Protein AF-A0AAC9UHW2-F1 (afdb_monomer)

Nearest PDB structures (foldseek):
  6grj-assembly1_F  TM=3.004E-01  e=4.375E+00  Aeromonas hydrophila
  3g67-assembly1_B  TM=3.200E-01  e=7.952E+00  Thermotoga maritima
  7a0g-assembly1_FFF  TM=2.740E-01  e=6.319E+00  Serratia marcescens

Organism: NCBI:txid28109

Mean predicted aligned error: 5.97 Å

pLDDT: mean 92.68, std 5.37, range [55.81, 97.69]

Solvent-accessible surface area (backbone atoms only — not comparable to full-atom values): 12629 Å² total; per-residue (Å²): 116,67,69,62,54,52,53,53,50,50,52,50,52,50,52,49,50,53,50,51,51,54,51,50,54,50,52,51,52,52,49,54,40,23,54,51,44,44,49,50,47,35,59,50,13,48,50,50,54,47,51,53,50,52,50,43,50,52,46,38,54,51,29,43,55,48,38,54,51,49,54,49,43,50,68,75,42,52,95,70,48,64,75,71,59,73,75,57,88,68,70,84,78,74,81,82,74,82,54,59,71,21,46,53,44,46,26,62,40,53,70,45,65,61,65,53,57,53,48,51,52,48,54,52,47,41,54,50,48,39,46,41,41,64,41,56,58,43,47,52,56,48,37,40,77,74,66,60,77,49,80,71,55,69,78,73,49,50,58,59,49,53,50,52,53,47,51,50,55,63,55,51,58,61,52,54,58,54,52,52,45,50,48,54,52,43,53,56,53,71,77,42,93,40,45,78,85,46,40,77,53,46,34,72,35,68,67,50,47,49,43,51,54,48,51,50,62,79,40,42,67,62,57,50,54,65,74,74,109

Foldseek 3Di:
DVVVVVVVVVVVVVVVVVVVVVVVVVVVVLLVQLVVLCCQQQVLALVVLLVLLVVLLVLLVQLLVLLLVLLVLCVPCPPNRDLVSLQPRRDDRDDDDLSVSNQVSVCLQQVDNLLVVLSVVSVVLSVVSSCCSNPVLSVVSVCVVPPVPPVDDSVVSSVVSNVSSVVSNVVSVLCVLVSVLSVLVSVVSVVDSDGPVCSNVNNVDPSSVVSSVVSCVSCVVVVVVVVVD

Secondary structure (DSSP, 8-state):
-HHHHHHHHHHHHHHHHHHHHHHHHHHHHHHHHHHHHHIIIIIIIIIHHHHHHHHHHHHHHHHHHHHHHHHHHHHHHGGG--GGGGGSS--PPPPP---HHHHHHHHHHHS-SHHHHHHHHHHHHHHHHHHIIIIIHHHHHHHHHHH----S-HHHHHHHHHHHHHHHHHHHHHHHHHHHHHHHHHHHHHTS---HHHHHHHTTSHHHHHHHHHHHHHTHHHHHHHHH-

Sequence (229 aa):
MELCGIIVKGLVAFLVAVGAARVGIYYFFKQKEYELVKSRYLDGSVDLLLVELENGLNITSHNFTRALNIIKAYRDQEDTFDLTELKKGFIDIDKPQFHLVANHRLQILSGSGIFWSTYQLALSYILHANIMLTNEIIDVIRMKETTDKISENRDNLIEPMMQAVKAQHDEGFKYSKMIHQFQVISDLLERNEMTFKQIEGFRKKKEVIQVIEMLEKDFSKELAELKTA

Structure (mmCIF, N/CA/C/O backbone):
data_AF-A0AAC9UHW2-F1
#
_entry.id   AF-A0AAC9UHW2-F1
#
loop_
_atom_site.group_PDB
_atom_site.id
_atom_site.type_symbol
_atom_site.label_atom_id
_atom_site.label_alt_id
_atom_site.label_comp_id
_atom_site.label_asym_id
_atom_site.label_entity_id
_atom_site.label_seq_id
_atom_site.pdbx_PDB_ins_code
_atom_site.Cartn_x
_atom_site.Cartn_y
_atom_site.Cartn_z
_atom_site.occupancy
_atom_site.B_iso_or_equiv
_atom_site.auth_seq_id
_atom_site.auth_comp_id
_atom_site.auth_asym_id
_atom_site.auth_atom_id
_atom_site.pdbx_PDB_model_num
ATOM 1 N N . MET A 1 1 ? -56.628 -17.391 47.783 1.00 62.03 1 MET A N 1
ATOM 2 C CA . MET A 1 1 ? -55.192 -17.654 47.522 1.00 62.03 1 MET A CA 1
ATOM 3 C C . MET A 1 1 ? -54.847 -17.634 46.031 1.00 62.03 1 MET A C 1
ATOM 5 O O . MET A 1 1 ? -53.801 -17.098 45.693 1.00 62.03 1 MET A O 1
ATOM 9 N N . GLU A 1 2 ? -55.712 -18.119 45.134 1.00 74.62 2 GLU A N 1
ATOM 10 C CA . GLU A 1 2 ? -55.435 -18.161 43.681 1.00 74.62 2 GLU A CA 1
ATOM 11 C C . GLU A 1 2 ? -55.237 -16.787 43.017 1.00 74.62 2 GLU A C 1
ATOM 13 O O . GLU A 1 2 ? -54.323 -16.627 42.212 1.00 74.62 2 GLU A O 1
ATOM 18 N N . LEU A 1 3 ? -56.016 -15.769 43.407 1.00 78.00 3 LEU A N 1
ATOM 19 C CA . LEU A 1 3 ? -55.910 -14.415 42.844 1.00 78.00 3 LEU A CA 1
ATOM 20 C C . LEU A 1 3 ? -54.525 -13.780 43.088 1.00 78.00 3 LEU A C 1
ATOM 22 O O . LEU A 1 3 ? -53.927 -13.228 42.169 1.00 78.00 3 LEU A O 1
ATOM 26 N N . CYS A 1 4 ? -53.968 -13.926 44.298 1.00 80.88 4 CYS A N 1
ATOM 27 C CA . CYS A 1 4 ? -52.601 -13.478 44.600 1.00 80.88 4 CYS A CA 1
ATOM 28 C C . CYS A 1 4 ? -51.559 -14.201 43.740 1.00 80.88 4 CYS A C 1
ATOM 30 O O . CYS A 1 4 ? -50.617 -13.571 43.268 1.00 80.88 4 CYS A O 1
ATOM 32 N N . GLY A 1 5 ? -51.735 -15.504 43.497 1.00 82.00 5 GLY A N 1
ATOM 33 C CA . GLY A 1 5 ? -50.828 -16.281 42.652 1.00 82.00 5 GLY A CA 1
ATOM 34 C C . GLY A 1 5 ? -50.811 -15.803 41.197 1.00 82.00 5 GLY A C 1
ATOM 35 O O . GLY A 1 5 ? -49.746 -15.746 40.585 1.00 82.00 5 GLY A O 1
ATOM 36 N N . ILE A 1 6 ? -51.966 -15.412 40.653 1.00 88.25 6 ILE A N 1
ATOM 37 C CA . ILE A 1 6 ? -52.084 -14.871 39.289 1.00 88.25 6 ILE A CA 1
ATOM 38 C C . ILE A 1 6 ? -51.419 -13.492 39.188 1.00 88.25 6 ILE A C 1
ATOM 40 O O . ILE A 1 6 ? -50.643 -13.260 38.262 1.00 88.25 6 ILE A O 1
ATOM 44 N N . ILE A 1 7 ? -51.654 -12.605 40.162 1.00 89.38 7 ILE A N 1
ATOM 45 C CA . ILE A 1 7 ? -51.056 -11.258 40.187 1.00 89.38 7 ILE A CA 1
ATOM 46 C C . ILE A 1 7 ? -49.526 -11.340 40.282 1.00 89.38 7 ILE A C 1
ATOM 48 O O . ILE A 1 7 ? -48.825 -10.666 39.528 1.00 89.38 7 ILE A O 1
ATOM 52 N N . VAL A 1 8 ? -48.997 -12.206 41.154 1.00 91.06 8 VAL A N 1
ATOM 53 C CA . VAL A 1 8 ? -47.546 -12.405 41.300 1.00 91.06 8 VAL A CA 1
ATOM 54 C C . VAL A 1 8 ? -46.933 -12.956 40.011 1.00 91.06 8 VAL A C 1
ATOM 56 O O . VAL A 1 8 ? -45.913 -12.440 39.558 1.00 91.06 8 VAL A O 1
ATOM 59 N N . LYS A 1 9 ? -47.563 -13.947 39.365 1.00 90.69 9 LYS A N 1
ATOM 60 C CA . LYS A 1 9 ? -47.093 -14.476 38.072 1.00 90.69 9 LYS A CA 1
ATOM 61 C C . LYS A 1 9 ? -47.103 -13.411 36.972 1.00 90.69 9 LYS A C 1
ATOM 63 O O . LYS A 1 9 ? -46.142 -13.333 36.213 1.00 90.69 9 LYS A O 1
ATOM 68 N N . GLY A 1 10 ? -48.144 -12.578 36.909 1.00 90.62 10 GLY A N 1
ATOM 69 C CA . GLY A 1 10 ? -48.233 -11.465 35.961 1.00 90.62 10 GLY A CA 1
ATOM 70 C C . GLY A 1 10 ? -47.130 -10.422 36.163 1.00 90.62 10 GLY A C 1
ATOM 71 O O . GLY A 1 10 ? -46.485 -10.019 35.198 1.00 90.62 10 GLY A O 1
ATOM 72 N N . LEU A 1 11 ? -46.848 -10.044 37.415 1.00 93.19 11 LEU A N 1
ATOM 73 C CA . LEU A 1 11 ? -45.753 -9.129 37.760 1.00 93.19 11 LEU A CA 1
ATOM 74 C C . LEU A 1 11 ? -44.382 -9.699 37.390 1.00 93.19 11 LEU A C 1
ATOM 76 O O . LEU A 1 11 ? -43.569 -8.994 36.799 1.00 93.19 11 LEU A O 1
ATOM 80 N N . VAL A 1 12 ? -44.130 -10.975 37.694 1.00 92.62 12 VAL A N 1
ATOM 81 C CA . VAL A 1 12 ? -42.873 -11.640 37.320 1.00 92.62 12 VAL A CA 1
ATOM 82 C C . VAL A 1 12 ? -42.726 -11.696 35.800 1.00 92.62 12 VAL A C 1
ATOM 84 O O . VAL A 1 12 ? -41.674 -11.326 35.287 1.00 92.62 12 VAL A O 1
ATOM 87 N N . ALA A 1 13 ? -43.773 -12.087 35.068 1.00 92.19 13 ALA A N 1
ATOM 88 C CA . ALA A 1 13 ? -43.750 -12.119 33.606 1.00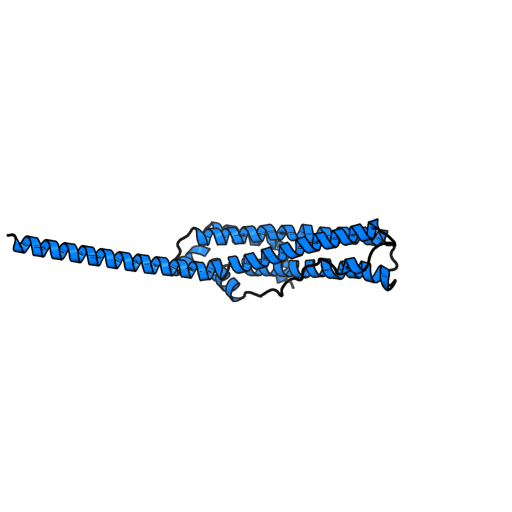 92.19 13 ALA A CA 1
ATOM 89 C C . ALA A 1 13 ? -43.477 -10.731 33.005 1.00 92.19 13 ALA A C 1
ATOM 91 O O . ALA A 1 13 ? -42.662 -10.603 32.093 1.00 92.19 13 ALA A O 1
ATOM 92 N N . PHE A 1 14 ? -44.097 -9.684 33.554 1.00 94.00 14 PHE A N 1
ATOM 93 C CA . PHE A 1 14 ? -43.848 -8.307 33.140 1.00 94.00 14 PHE A CA 1
ATOM 94 C C . PHE A 1 14 ? -42.402 -7.872 33.416 1.00 94.00 14 PHE A C 1
ATOM 96 O O . PHE A 1 14 ? -41.746 -7.342 32.523 1.00 94.00 14 PHE A O 1
ATOM 103 N N . LEU A 1 15 ? -41.866 -8.139 34.612 1.00 94.38 15 LEU A N 1
ATOM 104 C CA . LEU A 1 15 ? -40.476 -7.813 34.957 1.00 94.38 15 LEU A CA 1
ATOM 105 C C . LEU A 1 15 ? -39.473 -8.550 34.064 1.00 94.38 15 LEU A C 1
ATOM 107 O O . LEU A 1 15 ? -38.501 -7.944 33.613 1.00 94.38 15 LEU A O 1
ATOM 111 N N . VAL A 1 16 ? -39.724 -9.827 33.764 1.00 94.62 16 VAL A N 1
ATOM 112 C CA . VAL A 1 16 ? -38.907 -10.611 32.828 1.00 94.62 16 VAL A CA 1
ATOM 113 C C . VAL A 1 16 ? -38.975 -10.014 31.424 1.00 94.62 16 VAL A C 1
ATOM 115 O O . VAL A 1 16 ? -37.932 -9.829 30.802 1.00 94.62 16 VAL A O 1
ATOM 118 N N . ALA A 1 17 ? -40.164 -9.650 30.937 1.00 93.12 17 ALA A N 1
ATOM 119 C CA . ALA A 1 17 ? -40.330 -9.032 29.622 1.00 93.12 17 ALA A CA 1
ATOM 120 C C . ALA A 1 17 ? -39.615 -7.673 29.524 1.00 93.12 17 ALA A C 1
ATOM 122 O O . ALA A 1 17 ? -38.904 -7.419 28.553 1.00 93.12 17 ALA A O 1
ATOM 123 N N . VAL A 1 18 ? -39.735 -6.822 30.548 1.00 94.88 18 VAL A N 1
ATOM 124 C CA . VAL A 1 18 ? -39.031 -5.531 30.620 1.00 94.88 18 VAL A CA 1
ATOM 125 C C . VAL A 1 18 ? -37.517 -5.734 30.690 1.00 94.88 18 VAL A C 1
ATOM 127 O O . VAL A 1 18 ? -36.771 -5.032 30.005 1.00 94.88 18 VAL A O 1
ATOM 130 N N . GLY A 1 19 ? -37.050 -6.709 31.476 1.00 94.25 19 GLY A N 1
ATOM 131 C CA . GLY A 1 19 ? -35.638 -7.075 31.559 1.00 94.25 19 GLY A CA 1
ATOM 132 C C . GLY A 1 19 ? -35.088 -7.535 30.210 1.00 94.25 19 GLY A C 1
ATOM 133 O O . GLY A 1 19 ? -34.088 -6.993 29.739 1.00 94.25 19 GLY A O 1
ATOM 134 N N . ALA A 1 20 ? -35.781 -8.463 29.549 1.00 93.31 20 ALA A N 1
ATOM 135 C CA . ALA A 1 20 ? -35.420 -8.960 28.226 1.00 93.31 20 ALA A CA 1
ATOM 136 C C . ALA A 1 20 ? -35.404 -7.838 27.176 1.00 93.31 20 ALA A C 1
ATOM 138 O O . ALA A 1 20 ? -34.441 -7.726 26.420 1.00 93.31 20 ALA A O 1
ATOM 139 N N . ALA A 1 21 ? -36.412 -6.959 27.170 1.00 93.88 21 ALA A N 1
ATOM 140 C CA . ALA A 1 21 ? -36.464 -5.813 26.265 1.00 93.88 21 ALA A CA 1
ATOM 141 C C . ALA A 1 21 ? -35.285 -4.854 26.487 1.00 93.88 21 ALA A C 1
ATOM 143 O O . ALA A 1 21 ? -34.638 -4.432 25.530 1.00 93.88 21 ALA A O 1
ATOM 144 N N . ARG A 1 22 ? -34.950 -4.541 27.746 1.00 94.50 22 ARG A N 1
ATOM 145 C CA . ARG A 1 22 ? -33.827 -3.651 28.078 1.00 94.50 22 ARG A CA 1
ATOM 146 C C . ARG A 1 22 ? -32.484 -4.246 27.658 1.00 94.50 22 ARG A C 1
ATOM 148 O O . ARG A 1 22 ? -31.646 -3.526 27.118 1.00 94.50 22 ARG A O 1
ATOM 155 N N . VAL A 1 23 ? -32.293 -5.545 27.881 1.00 94.56 23 VAL A N 1
ATOM 156 C CA . VAL A 1 23 ? -31.098 -6.277 27.442 1.00 94.56 23 VAL A CA 1
ATOM 157 C C . VAL A 1 23 ? -31.012 -6.298 25.914 1.00 94.56 23 VAL A C 1
ATOM 159 O O . VAL A 1 23 ? -29.963 -5.970 25.366 1.00 94.56 23 VAL A O 1
ATOM 162 N N . GLY A 1 24 ? -32.116 -6.587 25.220 1.00 94.00 24 GLY A N 1
ATOM 163 C CA . GLY A 1 24 ? -32.175 -6.579 23.756 1.00 94.00 24 GLY A CA 1
ATOM 164 C C . GLY A 1 24 ? -31.825 -5.216 23.157 1.00 94.00 24 GLY A C 1
ATOM 165 O O . GLY A 1 24 ? -30.991 -5.136 22.259 1.00 94.00 24 GLY A O 1
ATOM 166 N N . ILE A 1 25 ? -32.383 -4.132 23.706 1.00 93.44 25 ILE A N 1
ATOM 167 C CA . ILE A 1 25 ? -32.064 -2.758 23.289 1.00 93.44 25 ILE A CA 1
ATOM 168 C C . ILE A 1 25 ? -30.576 -2.450 23.504 1.00 93.44 25 ILE A C 1
ATOM 170 O O . ILE A 1 25 ? -29.933 -1.875 22.626 1.00 93.44 25 ILE A O 1
ATOM 174 N N . TYR A 1 26 ? -30.013 -2.843 24.649 1.00 93.06 26 TYR A N 1
ATOM 175 C CA . TYR A 1 26 ? -28.597 -2.632 24.944 1.00 93.06 26 TYR A CA 1
ATOM 176 C C . TYR A 1 26 ? -27.684 -3.338 23.931 1.00 93.06 26 TYR A C 1
ATOM 178 O O . TYR A 1 26 ? -26.798 -2.698 23.361 1.00 93.06 26 TYR A O 1
ATOM 186 N N . TYR A 1 27 ? -27.920 -4.627 23.664 1.00 92.94 27 TYR A N 1
ATOM 187 C CA . TYR A 1 27 ? -27.135 -5.379 22.681 1.00 92.94 27 TYR A CA 1
ATOM 188 C C . TYR A 1 27 ? -27.302 -4.827 21.265 1.00 92.94 27 TYR A C 1
ATOM 190 O O . TYR A 1 27 ? -26.309 -4.695 20.556 1.00 92.94 27 TYR A O 1
ATOM 198 N N . PHE A 1 28 ? -28.518 -4.427 20.882 1.00 93.62 28 PHE A N 1
ATOM 199 C CA . PHE A 1 28 ? -28.778 -3.810 19.583 1.00 93.62 28 PHE A CA 1
ATOM 200 C C . PHE A 1 28 ? -27.948 -2.537 19.372 1.00 93.62 28 PHE A C 1
ATOM 202 O O . PHE A 1 28 ? -27.280 -2.399 18.348 1.00 93.62 28 PHE A O 1
ATOM 209 N N . PHE A 1 29 ? -27.942 -1.614 20.342 1.00 93.19 29 PHE A N 1
ATOM 210 C CA . PHE A 1 29 ? -27.156 -0.383 20.227 1.00 93.19 29 PHE A CA 1
ATOM 211 C C . PHE A 1 29 ? -25.652 -0.644 20.265 1.00 93.19 29 PHE A C 1
ATOM 213 O O . PHE A 1 29 ? -24.923 -0.026 19.493 1.00 93.19 29 PHE A O 1
ATOM 220 N N . LYS A 1 30 ? -25.190 -1.582 21.101 1.00 90.94 30 LYS A N 1
ATOM 221 C CA . LYS A 1 30 ? -23.776 -1.973 21.147 1.00 90.94 30 LYS A CA 1
ATOM 222 C C . LYS A 1 30 ? -23.311 -2.549 19.805 1.00 90.94 30 LYS A C 1
ATOM 224 O O . LYS A 1 30 ? -22.256 -2.163 19.315 1.00 90.94 30 LYS A O 1
ATOM 229 N N . GLN A 1 31 ? -24.110 -3.422 19.193 1.00 92.50 31 GLN A N 1
ATOM 230 C CA . GLN A 1 31 ? -23.813 -3.982 17.876 1.00 92.50 31 GLN A CA 1
ATOM 231 C C . GLN A 1 31 ? -23.809 -2.892 16.799 1.00 92.50 31 GLN A C 1
ATOM 233 O O . GLN A 1 31 ? -22.866 -2.799 16.022 1.00 92.50 31 GLN A O 1
ATOM 238 N N . LYS A 1 32 ? -24.820 -2.014 16.780 1.00 94.25 32 LYS A N 1
ATOM 239 C CA . LYS A 1 32 ? -24.865 -0.871 15.854 1.00 94.25 32 LYS A CA 1
ATOM 240 C C . LYS A 1 32 ? -23.649 0.043 15.985 1.00 94.25 32 LYS A C 1
ATOM 242 O O . LYS A 1 32 ? -23.165 0.546 14.975 1.00 94.25 32 LYS A O 1
ATOM 247 N N . GLU A 1 33 ? -23.180 0.279 17.207 1.00 93.38 33 GLU A N 1
ATOM 248 C CA . GLU A 1 33 ? -21.985 1.080 17.459 1.00 93.38 33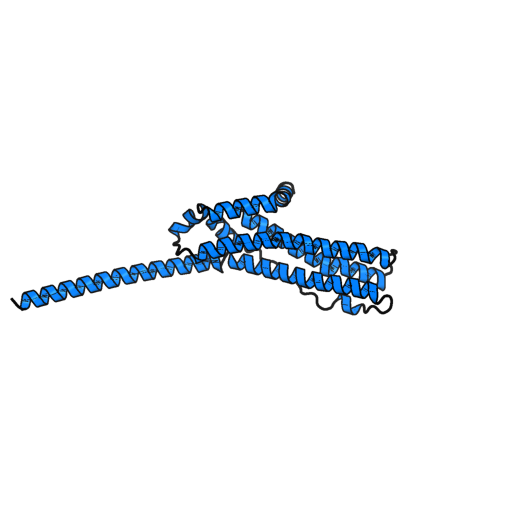 GLU A CA 1
ATOM 249 C C . GLU A 1 33 ? -20.726 0.398 16.913 1.00 93.38 33 GLU A C 1
ATOM 251 O O . GLU A 1 33 ? -19.949 1.050 16.218 1.00 93.38 33 GLU A O 1
ATOM 256 N N . TYR A 1 34 ? -20.561 -0.903 17.164 1.00 93.25 34 TYR A N 1
ATOM 257 C CA . TYR A 1 34 ? -19.454 -1.693 16.623 1.00 93.25 34 TYR A CA 1
ATOM 258 C C . TYR A 1 34 ? -19.404 -1.654 15.091 1.00 93.25 34 TYR A C 1
ATOM 260 O O . TYR A 1 34 ? -18.366 -1.319 14.523 1.00 93.25 34 TYR A O 1
ATOM 268 N N . GLU A 1 35 ? -20.532 -1.900 14.421 1.00 94.50 35 GLU A N 1
ATOM 269 C CA . GLU A 1 35 ? -20.616 -1.839 12.954 1.00 94.50 35 GLU A CA 1
ATOM 270 C C . GLU A 1 35 ? -20.238 -0.452 12.419 1.00 94.50 35 GLU A C 1
ATOM 272 O O . GLU A 1 35 ? -19.557 -0.322 11.402 1.00 94.50 35 GLU A O 1
ATOM 277 N N . LEU A 1 36 ? -20.634 0.613 13.125 1.00 95.00 36 LEU A N 1
ATOM 278 C CA . LEU A 1 36 ? -20.289 1.976 12.729 1.00 95.00 36 LEU A CA 1
ATOM 279 C C . LEU A 1 36 ? -18.795 2.273 12.926 1.00 95.00 36 LEU A C 1
ATOM 281 O O . LEU A 1 36 ? -18.199 2.982 12.114 1.00 95.00 36 LEU A O 1
ATOM 285 N N . VAL A 1 37 ? -18.185 1.743 13.988 1.00 94.25 37 VAL A N 1
ATOM 286 C CA . VAL A 1 37 ? -16.736 1.823 14.214 1.00 94.25 37 VAL A CA 1
ATOM 287 C C . VAL A 1 37 ? -15.985 1.079 13.112 1.00 94.25 37 VAL A C 1
ATOM 289 O O . VAL A 1 37 ? -15.078 1.665 12.519 1.00 94.25 37 VAL A O 1
ATOM 292 N N . LYS A 1 38 ? -16.395 -0.156 12.796 1.00 94.38 38 LYS A N 1
ATOM 293 C CA . LYS A 1 38 ? -15.815 -0.964 11.718 1.00 94.38 38 LYS A CA 1
ATOM 294 C C . LYS A 1 38 ? -15.885 -0.211 10.390 1.00 94.38 38 LYS A C 1
ATOM 296 O O . LYS A 1 38 ? -14.851 0.177 9.862 1.00 94.38 38 LYS A O 1
ATOM 301 N N . SER A 1 39 ? -17.084 0.165 9.952 1.00 95.81 39 SER A N 1
ATOM 302 C CA . SER A 1 39 ? -17.282 0.896 8.695 1.00 95.81 39 SER A CA 1
ATOM 303 C C . SER A 1 39 ? -16.453 2.185 8.603 1.00 95.81 39 SER A C 1
ATOM 305 O O . SER A 1 39 ? -15.933 2.542 7.545 1.00 95.81 39 SER A O 1
ATOM 307 N N . ARG A 1 40 ? -16.286 2.909 9.716 1.00 95.12 40 ARG A N 1
ATOM 308 C CA . ARG A 1 40 ? -15.544 4.173 9.719 1.00 95.12 40 ARG A CA 1
ATOM 309 C C . ARG A 1 40 ? -14.030 3.983 9.651 1.00 95.12 40 ARG A C 1
ATOM 311 O O . ARG A 1 40 ? -13.384 4.724 8.910 1.00 95.12 40 ARG A O 1
ATOM 318 N N . TYR A 1 41 ? -13.470 3.099 10.473 1.00 95.62 41 TYR A N 1
ATOM 319 C CA . TYR A 1 41 ? -12.021 3.004 10.698 1.00 95.62 41 TYR A CA 1
ATOM 320 C C . TYR A 1 41 ? -11.355 1.842 9.961 1.00 95.62 41 TYR A C 1
ATOM 322 O O . TYR A 1 41 ? -10.178 1.947 9.627 1.00 95.62 41 TYR A O 1
ATOM 330 N N . LEU A 1 42 ? -12.088 0.765 9.703 1.00 95.06 42 LEU A N 1
ATOM 331 C CA . LEU A 1 42 ? -11.616 -0.347 8.895 1.00 95.06 42 LEU A CA 1
ATOM 332 C C . LEU A 1 42 ? -11.875 -0.028 7.419 1.00 95.06 42 LEU A C 1
ATOM 334 O O . LEU A 1 42 ? -10.986 0.503 6.754 1.00 95.06 42 LEU A O 1
ATOM 338 N N . ASP A 1 43 ? -13.119 -0.193 6.967 1.00 96.06 43 ASP A N 1
ATOM 339 C CA . ASP A 1 43 ? -13.513 -0.047 5.562 1.00 96.06 43 ASP A CA 1
ATOM 340 C C . ASP A 1 43 ? -13.193 1.362 5.036 1.00 96.06 43 ASP A C 1
ATOM 342 O O . ASP A 1 43 ? -12.571 1.554 3.995 1.00 96.06 43 ASP A O 1
ATOM 346 N N . GLY A 1 44 ? -13.591 2.386 5.795 1.00 95.12 44 GLY A N 1
ATOM 347 C CA . GLY A 1 44 ? -13.419 3.789 5.430 1.00 95.12 44 GLY A CA 1
ATOM 348 C C . GLY A 1 44 ? -12.046 4.374 5.760 1.00 95.12 44 GLY A C 1
ATOM 349 O O . GLY A 1 44 ? -11.921 5.605 5.777 1.00 95.12 44 GLY A O 1
ATOM 350 N N . SER A 1 45 ? -11.060 3.547 6.118 1.00 96.25 45 SER A N 1
ATOM 351 C CA . SER A 1 45 ? -9.707 4.014 6.406 1.00 96.25 45 SER A CA 1
ATOM 352 C C . SER A 1 45 ? -8.630 2.981 6.083 1.00 96.25 45 SER A C 1
ATOM 354 O O . SER A 1 45 ? -7.959 3.143 5.072 1.00 96.25 45 SER A O 1
ATOM 356 N N . VAL A 1 46 ? -8.424 1.962 6.924 1.00 96.50 46 VAL A N 1
ATOM 357 C CA . VAL A 1 46 ? -7.305 1.015 6.754 1.00 96.50 46 VAL A CA 1
ATOM 358 C C . VAL A 1 46 ? -7.420 0.248 5.439 1.00 96.50 46 VAL A C 1
ATOM 360 O O . VAL A 1 46 ? -6.466 0.244 4.664 1.00 96.50 46 VAL A O 1
ATOM 363 N N . ASP A 1 47 ? -8.588 -0.327 5.160 1.00 96.31 47 ASP A N 1
ATOM 364 C CA . ASP A 1 47 ? -8.789 -1.169 3.978 1.00 96.31 47 ASP A CA 1
ATOM 365 C C . ASP A 1 47 ? -8.753 -0.346 2.692 1.00 96.31 47 ASP A C 1
ATOM 367 O O . ASP A 1 47 ? -8.182 -0.774 1.696 1.00 96.31 47 ASP A O 1
ATOM 371 N N . LEU A 1 48 ? -9.287 0.878 2.726 1.00 95.94 48 LEU A N 1
ATOM 372 C CA . LEU A 1 48 ? -9.216 1.794 1.591 1.00 95.94 48 LEU A CA 1
ATOM 373 C C . LEU A 1 48 ? -7.761 2.087 1.188 1.00 95.94 48 LEU A C 1
ATOM 375 O O . LEU A 1 48 ? -7.420 2.003 0.011 1.00 95.94 48 LEU A O 1
ATOM 379 N N . LEU A 1 49 ? -6.904 2.400 2.167 1.00 95.94 49 LEU A N 1
ATOM 380 C CA . LEU A 1 49 ? -5.483 2.670 1.923 1.00 95.94 49 LEU A CA 1
ATOM 381 C C . LEU A 1 49 ? -4.745 1.407 1.463 1.00 95.94 49 LEU A C 1
ATOM 383 O O . LEU A 1 49 ? -3.910 1.481 0.566 1.00 95.94 49 LEU A O 1
ATOM 387 N N . LEU A 1 50 ? -5.061 0.249 2.053 1.00 95.56 50 LEU A N 1
ATOM 388 C CA . LEU A 1 50 ? -4.501 -1.042 1.649 1.00 95.56 50 LEU A CA 1
ATOM 389 C C . LEU A 1 50 ? -4.808 -1.371 0.191 1.00 95.56 50 LEU A C 1
ATOM 391 O O . LEU A 1 50 ? -3.895 -1.706 -0.556 1.00 95.56 50 LEU A O 1
ATOM 395 N N . VAL A 1 51 ? -6.069 -1.232 -0.218 1.00 95.25 51 VAL A N 1
ATOM 396 C CA . VAL A 1 51 ? -6.505 -1.530 -1.585 1.00 95.25 51 VAL A CA 1
ATOM 397 C C . VAL A 1 51 ? -5.788 -0.637 -2.597 1.00 95.25 51 VAL A C 1
ATOM 399 O O . VAL A 1 51 ? -5.349 -1.133 -3.632 1.00 95.25 51 VAL A O 1
ATOM 402 N N . GLU A 1 52 ? -5.621 0.660 -2.315 1.00 94.88 52 GLU A N 1
ATOM 403 C CA . GLU A 1 52 ? -4.879 1.555 -3.217 1.00 94.88 52 GLU A CA 1
ATOM 404 C C . GLU A 1 52 ? -3.405 1.139 -3.344 1.00 94.88 52 GLU A C 1
ATOM 406 O O . GLU A 1 52 ? -2.875 1.071 -4.456 1.00 94.88 52 GLU A O 1
ATOM 411 N N . LEU A 1 53 ? -2.754 0.788 -2.231 1.00 95.06 53 LEU A N 1
ATOM 412 C CA . LEU A 1 53 ? -1.363 0.331 -2.229 1.00 95.06 53 LEU A CA 1
ATOM 413 C C . LEU A 1 53 ? -1.178 -0.997 -2.966 1.00 95.06 53 LEU A C 1
ATOM 415 O O . LEU A 1 53 ? -0.267 -1.120 -3.785 1.00 95.06 53 LEU A O 1
ATOM 419 N N . GLU A 1 54 ? -2.024 -1.987 -2.685 1.00 94.94 54 GLU A N 1
ATOM 420 C CA . GLU A 1 54 ? -1.974 -3.299 -3.330 1.00 94.94 54 GLU A CA 1
ATOM 421 C C . GLU A 1 54 ? -2.211 -3.173 -4.836 1.00 94.94 54 GLU A C 1
ATOM 423 O O . GLU A 1 54 ? -1.439 -3.717 -5.627 1.00 94.94 54 GLU A O 1
ATOM 428 N N . ASN A 1 55 ? -3.218 -2.401 -5.250 1.00 95.19 55 ASN A N 1
ATOM 429 C CA . ASN A 1 55 ? -3.483 -2.151 -6.665 1.00 95.19 55 ASN A CA 1
ATOM 430 C C . ASN A 1 55 ? -2.305 -1.446 -7.344 1.00 95.19 55 ASN A C 1
ATOM 432 O O . ASN A 1 55 ? -1.864 -1.885 -8.406 1.00 95.19 55 ASN A O 1
ATOM 436 N N . GLY A 1 56 ? -1.761 -0.396 -6.724 1.00 95.19 56 GLY A N 1
ATOM 437 C CA . GLY A 1 56 ? -0.625 0.342 -7.268 1.00 95.19 56 GLY A CA 1
ATOM 438 C C . GLY A 1 56 ? 0.623 -0.530 -7.432 1.00 95.19 56 GLY A C 1
ATOM 439 O O . GLY A 1 56 ? 1.229 -0.534 -8.502 1.00 95.19 56 GLY A O 1
ATOM 440 N N . LEU A 1 57 ? 0.978 -1.330 -6.421 1.00 95.44 57 LEU A N 1
ATOM 441 C CA . LEU A 1 57 ? 2.113 -2.256 -6.513 1.00 95.44 57 LEU A CA 1
ATOM 442 C C . LEU A 1 57 ? 1.883 -3.358 -7.553 1.00 95.44 57 LEU A C 1
ATOM 444 O O . LEU A 1 57 ? 2.803 -3.671 -8.306 1.00 95.44 57 LEU A O 1
ATOM 448 N N . ASN A 1 58 ? 0.670 -3.911 -7.644 1.00 95.81 58 ASN A N 1
ATOM 449 C CA . ASN A 1 58 ? 0.334 -4.921 -8.651 1.00 95.81 58 ASN A CA 1
ATOM 450 C C . ASN A 1 58 ? 0.490 -4.375 -10.077 1.00 95.81 58 ASN A C 1
ATOM 452 O O . ASN A 1 58 ? 1.058 -5.054 -10.937 1.00 95.81 58 ASN A O 1
ATOM 456 N N . ILE A 1 59 ? 0.041 -3.139 -10.324 1.00 96.44 59 ILE A N 1
ATOM 457 C CA . ILE A 1 59 ? 0.232 -2.463 -11.613 1.00 96.44 59 ILE A CA 1
ATOM 458 C C . ILE A 1 59 ? 1.726 -2.273 -11.898 1.00 96.44 59 ILE A C 1
ATOM 460 O O . ILE A 1 59 ? 2.188 -2.617 -12.987 1.00 96.44 59 ILE A O 1
ATOM 464 N N . THR A 1 60 ? 2.507 -1.815 -10.915 1.00 96.06 60 THR A N 1
ATOM 465 C CA . THR A 1 60 ? 3.964 -1.675 -11.056 1.00 96.06 60 THR A CA 1
ATOM 466 C C . THR A 1 60 ? 4.636 -3.011 -11.386 1.00 96.06 60 THR A C 1
ATOM 468 O O . THR A 1 60 ? 5.459 -3.066 -12.298 1.00 96.06 60 THR A O 1
ATOM 471 N N . SER A 1 61 ? 4.268 -4.114 -10.726 1.00 96.31 61 SER A N 1
ATOM 472 C CA . SER A 1 61 ? 4.806 -5.453 -11.019 1.00 96.31 61 SER A CA 1
ATOM 473 C C . SER A 1 61 ? 4.435 -5.957 -12.420 1.00 96.31 61 SER A C 1
ATOM 475 O O . SER A 1 61 ? 5.263 -6.569 -13.108 1.00 96.31 61 SER A O 1
ATOM 477 N N . HIS A 1 62 ? 3.210 -5.682 -12.876 1.00 97.38 62 HIS A N 1
ATOM 478 C CA . HIS A 1 62 ? 2.784 -5.982 -14.245 1.00 97.38 62 HIS A CA 1
ATOM 479 C C . HIS A 1 62 ? 3.617 -5.194 -15.263 1.00 97.38 62 HIS A C 1
ATOM 481 O O . HIS A 1 62 ? 4.198 -5.776 -16.184 1.00 97.38 62 HIS A O 1
ATOM 487 N N . ASN A 1 63 ? 3.748 -3.883 -15.059 1.00 97.62 63 ASN A N 1
ATOM 488 C CA . ASN A 1 63 ? 4.500 -3.003 -15.949 1.00 97.62 63 ASN A CA 1
ATOM 489 C C . ASN A 1 63 ? 6.004 -3.308 -15.933 1.00 97.62 63 ASN A C 1
ATOM 491 O O . ASN A 1 63 ? 6.638 -3.259 -16.985 1.00 97.62 63 ASN A O 1
ATOM 495 N N . PHE A 1 64 ? 6.560 -3.738 -14.797 1.00 97.25 64 PHE A N 1
ATOM 496 C CA . PHE A 1 64 ? 7.918 -4.280 -14.696 1.00 97.25 64 PHE A CA 1
ATOM 497 C C . PHE A 1 64 ? 8.105 -5.478 -15.628 1.00 97.25 64 PHE A C 1
ATOM 499 O O . PHE A 1 64 ? 9.030 -5.507 -16.443 1.00 97.25 64 PHE A O 1
ATOM 506 N N . THR A 1 65 ? 7.198 -6.453 -15.546 1.00 97.31 65 THR A N 1
ATOM 507 C CA . THR A 1 65 ? 7.260 -7.665 -16.371 1.00 97.31 65 THR A CA 1
ATOM 508 C C . THR A 1 65 ? 7.172 -7.308 -17.851 1.00 97.31 65 THR A C 1
ATOM 510 O O . THR A 1 65 ? 7.916 -7.847 -18.675 1.00 97.31 65 THR A O 1
ATOM 513 N N . ARG A 1 66 ? 6.298 -6.357 -18.203 1.00 97.56 66 ARG A N 1
ATOM 514 C CA . ARG A 1 66 ? 6.159 -5.885 -19.580 1.00 97.56 66 ARG A CA 1
ATOM 515 C C . ARG A 1 66 ? 7.417 -5.175 -20.078 1.00 97.56 66 ARG A C 1
ATOM 517 O O . ARG A 1 66 ? 7.897 -5.528 -21.154 1.00 97.56 66 ARG A O 1
ATOM 524 N N . ALA A 1 67 ? 7.968 -4.241 -19.305 1.00 97.50 67 ALA A N 1
ATOM 525 C CA . ALA A 1 67 ? 9.197 -3.530 -19.651 1.00 97.50 67 ALA A CA 1
ATOM 526 C C . ALA A 1 67 ? 10.362 -4.508 -19.857 1.00 97.50 67 ALA A C 1
ATOM 528 O O . ALA A 1 67 ? 11.054 -4.449 -20.872 1.00 97.50 67 ALA A O 1
ATOM 529 N N . LEU A 1 68 ? 10.518 -5.486 -18.960 1.00 97.12 68 LEU A N 1
ATOM 530 C CA . LEU A 1 68 ? 11.545 -6.517 -19.080 1.00 97.12 68 LEU A CA 1
ATOM 531 C C . LEU A 1 68 ? 11.391 -7.352 -20.360 1.00 97.12 68 LEU A C 1
ATOM 533 O O . LEU A 1 68 ? 12.382 -7.648 -21.027 1.00 97.12 68 LEU A O 1
ATOM 537 N N . ASN A 1 69 ? 10.162 -7.735 -20.712 1.00 97.00 69 ASN A N 1
ATOM 538 C CA . ASN A 1 69 ? 9.895 -8.489 -21.937 1.00 97.00 69 ASN A CA 1
ATOM 539 C C . ASN A 1 69 ? 10.211 -7.672 -23.193 1.00 97.00 69 ASN A C 1
ATOM 541 O O . ASN A 1 69 ? 10.776 -8.219 -24.136 1.00 97.00 69 ASN A O 1
ATOM 545 N N . ILE A 1 70 ? 9.898 -6.374 -23.191 1.00 96.81 70 ILE A N 1
ATOM 546 C CA . ILE A 1 70 ? 10.252 -5.464 -24.285 1.00 96.81 70 ILE A CA 1
ATOM 547 C C . ILE A 1 70 ? 11.771 -5.356 -24.424 1.00 96.81 70 ILE A C 1
ATOM 549 O O . ILE A 1 70 ? 12.276 -5.519 -25.528 1.00 96.81 70 ILE A O 1
ATOM 553 N N . ILE A 1 71 ? 12.507 -5.147 -23.327 1.00 96.44 71 ILE A N 1
ATOM 554 C CA . ILE A 1 71 ? 13.975 -5.044 -23.367 1.00 96.44 71 ILE A CA 1
ATOM 555 C C . ILE A 1 71 ? 14.597 -6.334 -23.915 1.00 96.44 71 ILE A C 1
ATOM 557 O O . ILE A 1 71 ? 15.497 -6.282 -24.749 1.00 96.44 71 ILE A O 1
ATOM 561 N N . LYS A 1 72 ? 14.101 -7.502 -23.487 1.00 95.81 72 LYS A N 1
ATOM 562 C CA . LYS A 1 72 ? 14.566 -8.799 -24.003 1.00 95.81 72 LYS A CA 1
ATOM 563 C C . LYS A 1 72 ? 14.250 -8.973 -25.484 1.00 95.81 72 LYS A C 1
ATOM 565 O O . LYS A 1 72 ? 15.131 -9.363 -26.235 1.00 95.81 72 LYS A O 1
ATOM 570 N N . ALA A 1 73 ? 13.031 -8.649 -25.911 1.00 95.50 73 ALA A N 1
ATOM 571 C CA . ALA A 1 73 ? 12.660 -8.710 -27.321 1.00 95.50 73 ALA A CA 1
ATOM 572 C C . ALA A 1 73 ? 13.521 -7.763 -28.169 1.00 95.50 73 ALA A C 1
ATOM 574 O O . ALA A 1 73 ? 13.989 -8.159 -29.229 1.00 95.50 73 ALA A O 1
ATOM 575 N N . TYR A 1 74 ? 13.791 -6.556 -27.672 1.00 95.38 74 TYR A N 1
ATOM 576 C CA . TYR A 1 74 ? 14.660 -5.583 -28.327 1.00 95.38 74 TYR A CA 1
ATOM 577 C C . TYR A 1 74 ? 16.112 -6.073 -28.443 1.00 95.38 74 TYR A C 1
ATOM 579 O O . TYR A 1 74 ? 16.753 -5.861 -29.468 1.00 95.38 74 TYR A O 1
ATOM 587 N N . ARG A 1 75 ? 16.616 -6.789 -27.430 1.00 94.81 75 ARG A N 1
ATOM 588 C CA . ARG A 1 75 ? 17.918 -7.470 -27.484 1.00 94.81 75 ARG A CA 1
ATOM 589 C C . ARG A 1 75 ? 17.928 -8.620 -28.498 1.00 94.81 75 ARG A C 1
ATOM 591 O O . ARG A 1 75 ? 18.884 -8.746 -29.246 1.00 94.81 75 ARG A O 1
ATOM 598 N N . ASP A 1 76 ? 16.896 -9.462 -28.497 1.00 94.88 76 ASP A N 1
ATOM 599 C CA . ASP A 1 76 ? 16.910 -10.752 -29.200 1.00 94.88 76 ASP A CA 1
ATOM 600 C C . ASP A 1 76 ? 16.475 -10.660 -30.677 1.00 94.88 76 ASP A C 1
ATOM 602 O O . ASP A 1 76 ? 16.864 -11.502 -31.482 1.00 94.88 76 ASP A O 1
ATOM 606 N N . GLN A 1 77 ? 15.636 -9.683 -31.039 1.00 92.06 77 GLN A N 1
ATOM 607 C CA . GLN A 1 77 ? 15.067 -9.548 -32.393 1.00 92.06 77 GLN A CA 1
ATOM 608 C C . GLN A 1 77 ? 15.850 -8.586 -33.288 1.00 92.06 77 GLN A C 1
ATOM 610 O O . GLN A 1 77 ? 15.592 -8.523 -34.492 1.00 92.06 77 GLN A O 1
ATOM 615 N N . GLU A 1 78 ? 16.784 -7.843 -32.704 1.00 87.06 78 GLU A N 1
ATOM 616 C CA . GLU A 1 78 ? 17.615 -6.854 -33.372 1.00 87.06 78 GLU A CA 1
ATOM 617 C C . GLU A 1 78 ? 16.824 -5.975 -34.369 1.00 87.06 78 GLU A C 1
ATOM 619 O O . GLU A 1 78 ? 15.902 -5.261 -33.979 1.00 87.06 78 GLU A O 1
ATOM 624 N N . ASP A 1 79 ? 17.149 -6.040 -35.661 1.00 85.88 79 ASP A N 1
ATOM 625 C CA . ASP A 1 79 ? 16.555 -5.211 -36.721 1.00 85.88 79 ASP A CA 1
ATOM 626 C C . ASP A 1 79 ? 15.108 -5.596 -37.073 1.00 85.88 79 ASP A C 1
ATOM 628 O O . ASP A 1 79 ? 14.427 -4.889 -37.815 1.00 85.88 79 ASP A O 1
ATOM 632 N N . THR A 1 80 ? 14.620 -6.724 -36.551 1.00 91.19 80 THR A N 1
ATOM 633 C CA . THR A 1 80 ? 13.239 -7.193 -36.751 1.00 91.19 80 THR A CA 1
ATOM 634 C C . THR A 1 80 ? 12.297 -6.796 -35.616 1.00 91.19 80 THR A C 1
ATOM 636 O O . THR A 1 80 ? 11.127 -7.182 -35.628 1.00 91.19 80 THR A O 1
ATOM 639 N N . PHE A 1 81 ? 12.783 -6.022 -34.641 1.00 93.62 81 PHE A N 1
ATOM 640 C CA . PHE A 1 81 ? 11.987 -5.582 -33.505 1.00 93.62 81 PHE A CA 1
ATOM 641 C C . PHE A 1 81 ? 10.808 -4.688 -33.931 1.00 93.62 81 PHE A C 1
ATOM 643 O O . PHE A 1 81 ? 10.973 -3.645 -34.567 1.00 93.62 81 PHE A O 1
ATOM 650 N N . ASP A 1 82 ? 9.593 -5.075 -33.539 1.00 93.56 82 ASP A N 1
ATOM 651 C CA . ASP A 1 82 ? 8.375 -4.320 -33.841 1.00 93.56 82 ASP A CA 1
ATOM 652 C C . ASP A 1 82 ? 8.182 -3.145 -32.865 1.00 93.56 82 ASP A C 1
ATOM 654 O O . ASP A 1 82 ? 7.776 -3.317 -31.714 1.00 93.56 82 ASP A O 1
ATOM 658 N N . LEU A 1 83 ? 8.381 -1.914 -33.351 1.00 93.56 83 LEU A N 1
ATOM 659 C CA . LEU A 1 83 ? 8.182 -0.684 -32.571 1.00 93.56 83 LEU A CA 1
ATOM 660 C C . LEU A 1 83 ? 6.758 -0.509 -32.026 1.00 93.56 83 LEU A C 1
ATOM 662 O O . LEU A 1 83 ? 6.555 0.255 -31.076 1.00 93.56 83 LEU A O 1
ATOM 666 N N . THR A 1 84 ? 5.755 -1.189 -32.588 1.00 93.81 84 THR A N 1
ATOM 667 C CA . THR A 1 84 ? 4.395 -1.139 -32.043 1.00 93.81 84 THR A CA 1
ATOM 668 C C . THR A 1 84 ? 4.287 -1.838 -30.687 1.00 93.81 84 THR A C 1
ATOM 670 O O . THR A 1 84 ? 3.403 -1.489 -29.902 1.00 93.81 84 THR A O 1
ATOM 673 N N . GLU A 1 85 ? 5.208 -2.749 -30.350 1.00 92.44 85 GLU A N 1
ATOM 674 C CA . GLU A 1 85 ? 5.263 -3.411 -29.043 1.00 92.44 85 GLU A CA 1
ATOM 675 C C . GLU A 1 85 ? 5.529 -2.431 -27.895 1.00 92.44 85 GLU A C 1
ATOM 677 O O . GLU A 1 85 ? 5.031 -2.641 -26.787 1.00 92.44 85 GLU A O 1
ATOM 682 N N . LEU A 1 86 ? 6.207 -1.310 -28.169 1.00 94.19 86 LEU A N 1
ATOM 683 C CA . LEU A 1 86 ? 6.535 -0.276 -27.181 1.00 94.19 86 LEU A CA 1
ATOM 684 C C . LEU A 1 86 ? 5.307 0.406 -26.557 1.00 94.19 86 LEU A C 1
ATOM 686 O O . LEU A 1 86 ? 5.444 1.099 -25.557 1.00 94.19 86 LEU A O 1
ATOM 690 N N . LYS A 1 87 ? 4.113 0.257 -27.142 1.00 91.12 87 LYS A N 1
ATOM 691 C CA . LYS A 1 87 ? 2.874 0.889 -26.650 1.00 91.12 87 LYS A CA 1
ATOM 692 C C . LYS A 1 87 ? 1.853 -0.102 -26.094 1.00 91.12 87 LYS A C 1
ATOM 694 O O . LYS A 1 87 ? 0.821 0.315 -25.580 1.00 91.12 87 LYS A O 1
ATOM 699 N N . LYS A 1 88 ? 2.085 -1.407 -26.242 1.00 92.62 88 LYS A N 1
ATOM 700 C CA . LYS A 1 88 ? 1.091 -2.438 -25.914 1.00 92.62 88 LYS A CA 1
ATOM 701 C C . LYS A 1 88 ? 1.284 -2.963 -24.496 1.00 92.62 88 LYS A C 1
ATOM 703 O O . LYS A 1 88 ? 2.410 -3.200 -24.064 1.00 92.62 88 LYS A O 1
ATOM 708 N N . GLY A 1 89 ? 0.170 -3.246 -23.824 1.00 92.62 89 GLY A N 1
ATOM 709 C CA . GLY A 1 89 ? 0.132 -4.093 -22.629 1.00 92.62 89 GLY A CA 1
ATOM 710 C C . GLY A 1 89 ? 0.575 -3.442 -21.318 1.00 92.62 89 GLY A C 1
ATOM 711 O O . GLY A 1 89 ? 0.604 -4.146 -20.313 1.00 92.62 89 GLY A O 1
ATOM 712 N N . PHE A 1 90 ? 0.899 -2.147 -21.310 1.00 96.75 90 PHE A N 1
ATOM 713 C CA . PHE A 1 90 ? 1.060 -1.386 -20.070 1.00 96.75 90 PHE A CA 1
ATOM 714 C C . PHE A 1 90 ? -0.302 -1.022 -19.479 1.00 96.75 90 PHE A C 1
ATOM 716 O O . PHE A 1 90 ? -1.275 -0.844 -20.214 1.00 96.75 90 PHE A O 1
ATOM 723 N N . ILE A 1 91 ? -0.358 -0.932 -18.154 1.00 96.94 91 ILE A N 1
ATOM 724 C CA . ILE A 1 91 ? -1.547 -0.528 -17.403 1.00 96.94 91 ILE A CA 1
ATOM 725 C C . ILE A 1 91 ? -1.289 0.855 -16.810 1.00 96.94 91 ILE A C 1
ATOM 727 O O . ILE A 1 91 ? -0.262 1.071 -16.164 1.00 96.94 91 ILE A O 1
ATOM 731 N N . ASP A 1 92 ? -2.220 1.778 -17.022 1.00 93.31 92 ASP A N 1
ATOM 732 C CA . ASP A 1 92 ? -2.155 3.101 -16.413 1.00 93.31 92 ASP A CA 1
ATOM 733 C C . ASP A 1 92 ? -2.489 3.025 -14.923 1.00 93.31 92 ASP A C 1
ATOM 735 O O . ASP A 1 92 ? -3.377 2.287 -14.496 1.00 93.31 92 ASP A O 1
ATOM 739 N N . ILE A 1 93 ? -1.776 3.821 -14.131 1.00 91.12 93 ILE A N 1
ATOM 740 C CA . ILE A 1 93 ? -2.088 3.997 -12.717 1.00 91.12 93 ILE A CA 1
ATOM 741 C C . ILE A 1 93 ? -3.158 5.074 -12.599 1.00 91.12 93 ILE A C 1
ATOM 743 O O . ILE A 1 93 ? -2.970 6.207 -13.056 1.00 91.12 93 ILE A O 1
ATOM 747 N N . ASP A 1 94 ? -4.272 4.719 -11.962 1.00 86.62 94 ASP A N 1
ATOM 748 C CA . ASP A 1 94 ? -5.293 5.687 -11.589 1.00 86.62 94 ASP A CA 1
ATOM 749 C C . ASP A 1 94 ? -4.675 6.794 -10.732 1.00 86.62 94 ASP A C 1
ATOM 751 O O . ASP A 1 94 ? -3.800 6.556 -9.900 1.00 86.62 94 ASP A O 1
ATOM 755 N N . LYS A 1 95 ? -5.126 8.036 -10.936 1.00 83.75 95 LYS A N 1
ATOM 756 C CA . LYS A 1 95 ? -4.609 9.180 -10.175 1.00 83.75 95 LYS A CA 1
ATOM 757 C C . LYS A 1 95 ? -4.760 8.897 -8.677 1.00 83.75 95 LYS A C 1
ATOM 759 O O . LYS A 1 95 ? -5.908 8.733 -8.249 1.00 83.75 95 LYS A O 1
ATOM 764 N N . PRO A 1 96 ? -3.662 8.908 -7.893 1.00 80.00 96 PRO A N 1
ATOM 765 C CA . PRO A 1 96 ? -3.746 8.569 -6.488 1.00 80.00 96 PRO A CA 1
ATOM 766 C C . PRO A 1 96 ? -4.729 9.478 -5.781 1.00 80.00 96 PRO A C 1
ATOM 768 O O . PRO A 1 96 ? -4.676 10.712 -5.909 1.00 80.00 96 PRO A O 1
ATOM 771 N N . GLN A 1 97 ? -5.646 8.870 -5.047 1.00 79.25 97 GLN A N 1
ATOM 772 C CA . GLN A 1 97 ? -6.565 9.633 -4.239 1.00 79.25 97 GLN A CA 1
ATOM 773 C C . GLN A 1 97 ? -5.848 9.893 -2.925 1.00 79.25 97 GLN A C 1
ATOM 775 O O . GLN A 1 97 ? -5.641 9.005 -2.108 1.00 79.25 97 GLN A O 1
ATOM 780 N N . PHE A 1 98 ? -5.435 11.141 -2.697 1.00 80.06 98 PHE A N 1
ATOM 781 C CA . PHE A 1 98 ? -4.923 11.553 -1.393 1.00 80.06 98 PHE A CA 1
ATOM 782 C C . PHE A 1 98 ? -6.070 11.431 -0.381 1.00 80.06 98 PHE A C 1
ATOM 784 O O . PHE A 1 98 ? -6.824 12.377 -0.151 1.00 80.06 98 PHE A O 1
ATOM 791 N N . HIS A 1 99 ? -6.258 10.233 0.176 1.00 91.56 99 HIS A N 1
ATOM 792 C CA . HIS A 1 99 ? -7.365 9.841 1.037 1.00 91.56 99 HIS A CA 1
ATOM 793 C C . HIS A 1 99 ? -7.236 10.501 2.421 1.00 91.56 99 HIS A C 1
ATOM 795 O O . HIS A 1 99 ? -7.064 9.841 3.445 1.00 91.56 99 HIS A O 1
ATOM 801 N N . LEU A 1 100 ? -7.302 11.834 2.480 1.00 92.88 100 LEU A N 1
ATOM 802 C CA . LEU A 1 100 ? -7.041 12.636 3.682 1.00 92.88 100 LEU A CA 1
ATOM 803 C C . LEU A 1 100 ? -7.921 12.212 4.863 1.00 92.88 100 LEU A C 1
ATOM 805 O O . LEU A 1 100 ? -7.452 12.105 5.994 1.00 92.88 100 LEU A O 1
ATOM 809 N N . VAL A 1 101 ? -9.197 11.923 4.594 1.00 95.44 101 VAL A N 1
ATOM 810 C CA . VAL A 1 101 ? -10.154 11.501 5.624 1.00 95.44 101 VAL A CA 1
ATOM 811 C C . VAL A 1 101 ? -9.797 10.127 6.192 1.00 95.44 101 VAL A C 1
ATOM 813 O O . VAL A 1 101 ? -9.875 9.948 7.407 1.00 95.44 101 VAL A O 1
ATOM 816 N N . ALA A 1 102 ? -9.392 9.177 5.344 1.00 95.94 102 ALA A N 1
ATOM 817 C CA . ALA A 1 102 ? -8.922 7.862 5.779 1.00 95.94 102 ALA A CA 1
ATOM 818 C C . ALA A 1 102 ? -7.687 8.009 6.672 1.00 95.94 102 ALA A C 1
ATOM 820 O O . ALA A 1 102 ? -7.675 7.552 7.810 1.00 95.94 102 ALA A O 1
ATOM 821 N N . ASN A 1 103 ? -6.695 8.769 6.217 1.00 94.81 103 ASN A N 1
ATOM 822 C CA . ASN A 1 103 ? -5.457 8.966 6.963 1.00 94.81 103 ASN A CA 1
ATOM 823 C C . ASN A 1 103 ? -5.675 9.638 8.318 1.00 94.81 103 ASN A C 1
ATOM 825 O O . ASN A 1 103 ? -5.139 9.184 9.325 1.00 94.81 103 ASN A O 1
ATOM 829 N N . HIS A 1 104 ? -6.527 10.661 8.386 1.00 95.44 104 HIS A N 1
ATOM 830 C CA . HIS A 1 104 ? -6.874 11.288 9.659 1.00 95.44 104 HIS A CA 1
ATOM 831 C C . HIS A 1 104 ? -7.556 10.303 10.627 1.00 95.44 104 HIS A C 1
ATOM 833 O O . HIS A 1 104 ? -7.303 10.321 11.832 1.00 95.44 104 HIS A O 1
ATOM 839 N N . ARG A 1 105 ? -8.412 9.405 10.122 1.00 95.12 105 ARG A N 1
ATOM 840 C CA . ARG A 1 105 ? -9.038 8.354 10.942 1.00 95.12 105 ARG A CA 1
ATOM 841 C C . ARG A 1 105 ? -8.001 7.359 11.456 1.00 95.12 105 ARG A C 1
ATOM 843 O O . ARG A 1 105 ? -8.036 7.039 12.644 1.00 95.12 105 ARG A O 1
ATOM 850 N N . LEU A 1 106 ? -7.067 6.930 10.611 1.00 95.62 106 LEU A N 1
ATOM 851 C CA . LEU A 1 106 ? -5.968 6.049 11.005 1.00 95.62 106 LEU A CA 1
ATOM 852 C C . LEU A 1 106 ? -5.026 6.715 12.014 1.00 95.62 106 LEU A C 1
ATOM 854 O O . LEU A 1 106 ? -4.575 6.066 12.956 1.00 95.62 106 LEU A O 1
ATOM 858 N N . GLN A 1 107 ? -4.782 8.018 11.885 1.00 95.88 107 GLN A N 1
ATOM 859 C CA . GLN A 1 107 ? -4.009 8.785 12.859 1.00 95.88 107 GLN A CA 1
ATOM 860 C C . GLN A 1 107 ? -4.721 8.855 14.215 1.00 95.88 107 GLN A C 1
ATOM 862 O O . GLN A 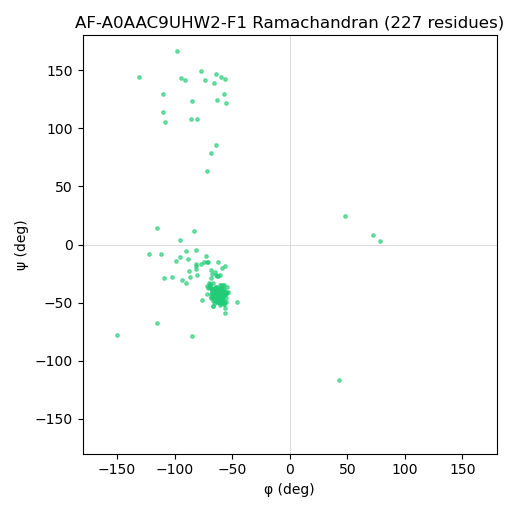1 107 ? -4.078 8.679 15.246 1.00 95.88 107 GLN A O 1
ATOM 867 N N . ILE A 1 108 ? -6.042 9.065 14.247 1.00 94.00 108 ILE A N 1
ATOM 868 C CA . ILE A 1 108 ? -6.817 9.002 15.499 1.00 94.00 108 ILE A CA 1
ATOM 869 C C . ILE A 1 108 ? -6.715 7.606 16.124 1.00 94.00 108 ILE A C 1
ATOM 871 O O . ILE A 1 108 ? -6.522 7.486 17.334 1.00 94.00 108 ILE A O 1
ATOM 875 N N . LEU A 1 109 ? -6.850 6.564 15.300 1.00 93.94 109 LEU A N 1
ATOM 876 C CA . LEU A 1 109 ? -6.861 5.172 15.736 1.00 93.94 109 LEU A CA 1
ATOM 877 C C . LEU A 1 109 ? -5.507 4.732 16.310 1.00 93.94 109 LEU A C 1
ATOM 879 O O . LEU A 1 109 ? -5.452 4.143 17.388 1.00 93.94 109 LEU A O 1
ATOM 883 N N . SER A 1 110 ? -4.425 5.015 15.588 1.00 95.00 110 SER A N 1
ATOM 884 C CA . SER A 1 110 ? -3.065 4.592 15.936 1.00 95.00 110 SER A CA 1
ATOM 885 C C . SER A 1 110 ? -2.341 5.573 16.856 1.00 95.00 110 SER A C 1
ATOM 887 O O . SER A 1 110 ? -1.407 5.194 17.553 1.00 95.00 110 SER A O 1
ATOM 889 N N . GLY A 1 111 ? -2.761 6.839 16.879 1.00 94.81 111 GLY A N 1
ATOM 890 C CA . GLY A 1 111 ? -2.053 7.916 17.564 1.00 94.81 111 GLY A CA 1
ATOM 891 C C . GLY A 1 111 ? -0.755 8.355 16.879 1.00 94.81 111 GLY A C 1
ATOM 892 O O . GLY A 1 111 ? -0.028 9.147 17.471 1.00 94.81 111 GLY A O 1
ATOM 893 N N . SER A 1 112 ? -0.455 7.875 15.666 1.00 95.31 112 SER A N 1
ATOM 894 C CA . SER A 1 112 ? 0.792 8.176 14.956 1.00 95.31 112 SER A CA 1
ATOM 895 C C . SER A 1 112 ? 0.550 8.618 13.512 1.00 95.31 112 SER A C 1
ATOM 897 O O . SER A 1 112 ? -0.338 8.117 12.825 1.00 95.31 112 SER A O 1
ATOM 899 N N . GLY A 1 113 ? 1.370 9.563 13.043 1.00 94.88 113 GLY A N 1
ATOM 900 C CA . GLY A 1 113 ? 1.413 9.986 11.640 1.00 94.88 113 GLY A CA 1
ATOM 901 C C . GLY A 1 113 ? 2.238 9.059 10.740 1.00 94.88 113 GLY A C 1
ATOM 902 O O . GLY A 1 113 ? 2.250 9.261 9.529 1.00 94.88 113 GLY A O 1
ATOM 903 N N . ILE A 1 114 ? 2.905 8.041 11.302 1.00 95.94 114 ILE A N 1
ATOM 904 C CA . ILE A 1 114 ? 3.821 7.160 10.561 1.00 95.94 114 ILE A CA 1
ATOM 905 C C . ILE A 1 114 ? 3.145 6.453 9.384 1.00 95.94 114 ILE A C 1
ATOM 907 O O . ILE A 1 114 ? 3.740 6.320 8.316 1.00 95.94 114 ILE A O 1
ATOM 911 N N . PHE A 1 115 ? 1.884 6.049 9.554 1.00 95.31 115 PHE A N 1
ATOM 912 C CA . PHE A 1 115 ? 1.105 5.399 8.504 1.00 95.31 115 PHE A CA 1
ATOM 913 C C . PHE A 1 115 ? 0.924 6.319 7.303 1.00 95.31 115 PHE A C 1
ATOM 915 O O . PHE A 1 115 ? 1.078 5.877 6.174 1.00 95.31 115 PHE A O 1
ATOM 922 N N . TRP A 1 116 ? 0.671 7.608 7.539 1.00 95.19 116 TRP A N 1
ATOM 923 C CA . TRP A 1 116 ? 0.528 8.575 6.457 1.00 95.19 116 TRP A CA 1
ATOM 924 C C . TRP A 1 116 ? 1.853 8.806 5.733 1.00 95.19 116 TRP A C 1
ATOM 926 O O . TRP A 1 116 ? 1.901 8.759 4.509 1.00 95.19 116 TRP A O 1
ATOM 936 N N . SER A 1 117 ? 2.945 8.996 6.474 1.00 94.75 117 SER A N 1
ATOM 937 C CA . SER A 1 117 ? 4.257 9.222 5.861 1.00 94.75 117 SER A CA 1
ATOM 938 C C . SER A 1 117 ? 4.732 8.018 5.043 1.00 94.75 117 SER A C 1
ATOM 940 O O . SER A 1 117 ? 5.204 8.182 3.922 1.00 94.75 117 SER A O 1
ATOM 942 N N . THR A 1 118 ? 4.570 6.802 5.568 1.00 95.31 118 THR A N 1
ATOM 943 C CA . THR A 1 118 ? 4.939 5.568 4.852 1.00 95.31 118 THR A CA 1
ATOM 944 C C . THR A 1 118 ? 4.027 5.308 3.652 1.00 95.31 118 THR A C 1
ATOM 946 O O . THR A 1 118 ? 4.515 4.950 2.582 1.00 95.31 118 THR A O 1
ATOM 949 N N . TYR A 1 119 ? 2.732 5.603 3.776 1.00 95.25 119 TYR A N 1
ATOM 950 C CA . TYR A 1 119 ? 1.784 5.574 2.666 1.00 95.25 119 TYR A CA 1
ATOM 951 C C . TYR A 1 119 ? 2.187 6.517 1.523 1.00 95.25 119 TYR A C 1
ATOM 953 O O . TYR A 1 119 ? 2.235 6.111 0.364 1.00 95.25 119 TYR A O 1
ATOM 961 N N . GLN A 1 120 ? 2.540 7.766 1.837 1.00 93.88 120 GLN A N 1
ATOM 962 C CA . GLN A 1 120 ? 3.000 8.733 0.837 1.00 93.88 120 GLN A CA 1
ATOM 963 C C . GLN A 1 120 ? 4.303 8.294 0.161 1.00 93.88 120 GLN A C 1
ATOM 965 O O . GLN A 1 120 ? 4.434 8.447 -1.053 1.00 93.88 120 GLN A O 1
ATOM 970 N N . LEU A 1 121 ? 5.243 7.714 0.919 1.00 94.25 121 LEU A N 1
ATOM 971 C CA . LEU A 1 121 ? 6.465 7.131 0.358 1.00 94.25 121 LEU A CA 1
ATOM 972 C C . LEU A 1 121 ? 6.144 6.028 -0.655 1.00 94.25 121 LEU A C 1
ATOM 974 O O . LEU A 1 121 ? 6.760 5.980 -1.716 1.00 94.25 121 LEU A O 1
ATOM 978 N N . ALA A 1 122 ? 5.179 5.163 -0.345 1.00 94.94 122 ALA A N 1
ATOM 979 C CA . ALA A 1 122 ? 4.765 4.091 -1.242 1.00 94.94 122 ALA A CA 1
ATOM 980 C C . ALA A 1 122 ? 4.104 4.623 -2.514 1.00 94.94 122 ALA A C 1
ATOM 982 O O . ALA A 1 122 ? 4.476 4.204 -3.605 1.00 94.94 122 ALA A O 1
ATOM 983 N N . LEU A 1 123 ? 3.186 5.588 -2.398 1.00 94.38 123 LEU A N 1
ATOM 984 C CA . LEU A 1 123 ? 2.569 6.222 -3.566 1.00 94.38 123 LEU A CA 1
ATOM 985 C C . LEU A 1 123 ? 3.600 6.928 -4.453 1.00 94.38 123 LEU A C 1
ATOM 987 O O . LEU A 1 123 ? 3.533 6.825 -5.676 1.00 94.38 123 LEU A O 1
ATOM 991 N N . SER A 1 124 ? 4.565 7.621 -3.844 1.00 93.81 124 SER A N 1
ATOM 992 C CA . SER A 1 124 ? 5.649 8.286 -4.569 1.00 93.81 124 SER A CA 1
ATOM 993 C C . SER A 1 124 ? 6.484 7.280 -5.362 1.00 93.81 124 SER A C 1
ATOM 995 O O . SER A 1 124 ? 6.719 7.483 -6.552 1.00 93.81 124 SER A O 1
ATOM 997 N N . TYR A 1 125 ? 6.876 6.171 -4.727 1.00 95.12 125 TYR A N 1
ATOM 998 C CA . TYR A 1 125 ? 7.570 5.076 -5.400 1.00 95.12 125 TYR A CA 1
ATOM 999 C C . TYR A 1 125 ? 6.729 4.488 -6.539 1.00 95.12 125 TYR A C 1
ATOM 1001 O O . TYR A 1 125 ? 7.223 4.385 -7.655 1.00 95.12 125 TYR A O 1
ATOM 1009 N N . ILE A 1 126 ? 5.457 4.157 -6.292 1.00 95.75 126 ILE A N 1
ATOM 1010 C CA . ILE A 1 126 ? 4.555 3.563 -7.290 1.00 95.75 126 ILE A CA 1
ATOM 1011 C C . ILE A 1 126 ? 4.477 4.446 -8.541 1.00 95.75 126 ILE A C 1
ATOM 1013 O O . ILE A 1 126 ? 4.670 3.959 -9.653 1.00 95.75 126 ILE A O 1
ATOM 1017 N N . LEU A 1 127 ? 4.249 5.751 -8.367 1.00 95.06 127 LEU A N 1
ATOM 1018 C CA . LEU A 1 127 ? 4.181 6.697 -9.480 1.00 95.06 127 LEU A CA 1
ATOM 1019 C C . LEU A 1 127 ? 5.508 6.794 -10.237 1.00 95.06 127 LEU A C 1
ATOM 1021 O O . LEU A 1 127 ? 5.520 6.731 -11.466 1.00 95.06 127 LEU A O 1
ATOM 1025 N N . HIS A 1 128 ? 6.616 6.942 -9.511 1.00 95.31 128 HIS A N 1
ATOM 1026 C CA . HIS A 1 128 ? 7.940 7.090 -10.104 1.00 95.31 128 HIS A CA 1
ATOM 1027 C C . HIS A 1 128 ? 8.371 5.830 -10.862 1.00 95.31 128 HIS A C 1
ATOM 1029 O O . HIS A 1 128 ? 8.730 5.906 -12.037 1.00 95.31 128 HIS A O 1
ATOM 1035 N N . ALA A 1 129 ? 8.269 4.664 -10.222 1.00 96.38 129 ALA A N 1
ATOM 1036 C CA . ALA A 1 129 ? 8.573 3.377 -10.832 1.00 96.38 129 ALA A CA 1
ATOM 1037 C C . ALA A 1 129 ? 7.734 3.173 -12.097 1.00 96.38 129 ALA A C 1
ATOM 1039 O O . ALA A 1 129 ? 8.258 2.776 -13.135 1.00 96.38 129 ALA A O 1
ATOM 1040 N N . ASN A 1 130 ? 6.446 3.517 -12.055 1.00 96.06 130 ASN A N 1
ATOM 1041 C CA . ASN A 1 130 ? 5.585 3.391 -13.218 1.00 96.06 130 ASN A CA 1
ATOM 1042 C C . ASN A 1 130 ? 6.003 4.300 -14.378 1.00 96.06 130 ASN A C 1
ATOM 1044 O O . ASN A 1 130 ? 6.042 3.845 -15.520 1.00 96.06 130 ASN A O 1
ATOM 1048 N N . ILE A 1 131 ? 6.350 5.562 -14.107 1.00 96.25 131 ILE A N 1
ATOM 1049 C CA . ILE A 1 131 ? 6.853 6.491 -15.131 1.00 96.25 131 ILE A CA 1
ATOM 1050 C C . ILE A 1 131 ? 8.139 5.946 -15.760 1.00 96.25 131 ILE A C 1
ATOM 1052 O O . ILE A 1 131 ? 8.250 5.913 -16.985 1.00 96.25 131 ILE A O 1
ATOM 1056 N N . MET A 1 132 ? 9.071 5.455 -14.944 1.00 96.69 132 MET A N 1
ATOM 1057 C CA . MET A 1 132 ? 10.324 4.883 -15.432 1.00 96.69 132 MET A CA 1
ATOM 1058 C C . MET A 1 132 ? 10.083 3.662 -16.335 1.00 96.69 132 MET A C 1
ATOM 1060 O O . MET A 1 132 ? 10.645 3.568 -17.427 1.00 96.69 132 MET A O 1
ATOM 1064 N N . LEU A 1 133 ? 9.218 2.741 -15.900 1.00 96.69 133 LEU A N 1
ATOM 1065 C CA . LEU A 1 133 ? 8.939 1.480 -16.596 1.00 96.69 133 LEU A CA 1
ATOM 1066 C C . LEU A 1 133 ? 8.145 1.664 -17.896 1.00 96.69 133 LEU A C 1
ATOM 1068 O O . LEU A 1 133 ? 8.379 0.936 -18.858 1.00 96.69 133 LEU A O 1
ATOM 1072 N N . THR A 1 134 ? 7.197 2.602 -17.918 1.00 96.44 134 THR A N 1
ATOM 1073 C CA . THR A 1 134 ? 6.274 2.800 -19.051 1.00 96.44 134 THR A CA 1
ATOM 1074 C C . THR A 1 134 ? 6.768 3.842 -20.049 1.00 96.44 134 THR A C 1
ATOM 1076 O O . THR A 1 134 ? 6.496 3.709 -21.243 1.00 96.44 134 THR A O 1
ATOM 1079 N N . ASN A 1 135 ? 7.516 4.847 -19.582 1.00 95.50 135 ASN A N 1
ATOM 1080 C CA . ASN A 1 135 ? 7.960 5.969 -20.401 1.00 95.50 135 ASN A CA 1
ATOM 1081 C C . ASN A 1 135 ? 9.475 5.991 -20.545 1.00 95.50 135 ASN A C 1
ATOM 1083 O O . ASN A 1 135 ? 9.955 5.734 -21.637 1.00 95.50 135 ASN A O 1
ATOM 1087 N N . GLU A 1 136 ? 10.240 6.250 -19.481 1.00 95.25 136 GLU A N 1
ATOM 1088 C CA . GLU A 1 136 ? 11.670 6.587 -19.611 1.00 95.25 136 GLU A CA 1
ATOM 1089 C C . GLU A 1 136 ? 12.469 5.505 -20.350 1.00 95.25 136 GLU A C 1
ATOM 1091 O O . GLU A 1 136 ? 13.152 5.785 -21.334 1.00 95.25 136 GLU A O 1
ATOM 1096 N N . ILE A 1 137 ? 12.319 4.247 -19.936 1.00 94.62 137 ILE A N 1
ATOM 1097 C CA . ILE A 1 137 ? 13.025 3.107 -20.537 1.00 94.62 137 ILE A CA 1
ATOM 1098 C C . ILE A 1 137 ? 12.551 2.845 -21.970 1.00 94.62 137 ILE A C 1
ATOM 1100 O O . ILE A 1 137 ? 13.337 2.538 -22.866 1.00 94.62 137 ILE A O 1
ATOM 1104 N N . ILE A 1 138 ? 11.252 2.989 -22.204 1.00 95.25 138 ILE A N 1
ATOM 1105 C CA . ILE A 1 138 ? 10.628 2.745 -23.506 1.00 95.25 138 ILE A CA 1
ATOM 1106 C C . ILE A 1 138 ? 10.992 3.845 -24.505 1.00 95.25 138 ILE A C 1
ATOM 1108 O O . ILE A 1 138 ? 11.203 3.580 -25.691 1.00 95.25 138 ILE A O 1
ATOM 1112 N N . ASP A 1 139 ? 11.104 5.075 -24.026 1.00 94.25 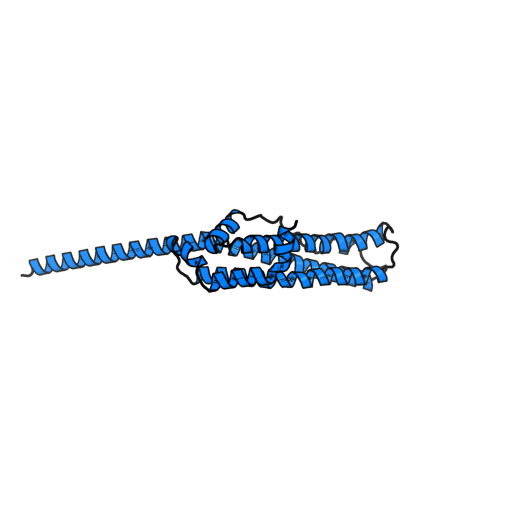139 ASP A N 1
ATOM 1113 C CA . ASP A 1 139 ? 11.486 6.239 -24.803 1.00 94.25 139 ASP A CA 1
ATOM 1114 C C . ASP A 1 139 ? 12.952 6.165 -25.223 1.00 94.25 139 ASP A C 1
ATOM 1116 O O . ASP A 1 139 ? 13.252 6.547 -26.350 1.00 94.25 139 ASP A O 1
ATOM 1120 N N . VAL A 1 140 ? 13.843 5.592 -24.405 1.00 94.12 140 VAL A N 1
ATOM 1121 C CA . VAL A 1 140 ? 15.229 5.298 -24.815 1.00 94.12 140 VAL A CA 1
ATOM 1122 C C . VAL A 1 140 ? 15.247 4.397 -26.053 1.00 94.12 140 VAL A C 1
ATOM 1124 O O . VAL A 1 140 ? 15.857 4.754 -27.063 1.00 94.12 140 VAL A O 1
ATOM 1127 N N . ILE A 1 141 ? 14.517 3.276 -26.032 1.00 93.69 141 ILE A N 1
ATOM 1128 C CA . ILE A 1 141 ? 14.426 2.365 -27.188 1.00 93.69 141 ILE A CA 1
ATOM 1129 C C . ILE A 1 141 ? 13.830 3.098 -28.397 1.00 93.69 141 ILE A C 1
ATOM 1131 O O . ILE A 1 141 ? 14.370 3.048 -29.501 1.00 93.69 141 ILE A O 1
ATOM 1135 N N . ARG A 1 142 ? 12.744 3.850 -28.190 1.00 93.50 142 ARG A N 1
ATOM 1136 C CA . ARG A 1 142 ? 12.086 4.605 -29.262 1.00 93.50 142 ARG A CA 1
ATOM 1137 C C . ARG A 1 142 ? 13.015 5.642 -29.889 1.00 93.50 142 ARG A C 1
ATOM 1139 O O . ARG A 1 142 ? 13.052 5.760 -31.111 1.00 93.50 142 ARG A O 1
ATOM 1146 N N . MET A 1 143 ? 13.736 6.417 -29.082 1.00 92.25 143 MET A N 1
ATOM 1147 C CA . MET A 1 143 ? 14.633 7.466 -29.564 1.00 92.25 143 MET A CA 1
ATOM 1148 C C . MET A 1 143 ? 15.807 6.881 -30.343 1.00 92.25 143 MET A C 1
ATOM 1150 O O . MET A 1 143 ? 16.164 7.458 -31.376 1.00 92.25 143 MET A O 1
ATOM 1154 N N . LYS A 1 144 ? 16.348 5.740 -29.893 1.00 91.06 144 LYS A N 1
ATOM 1155 C CA . LYS A 1 144 ? 17.400 5.005 -30.600 1.00 91.06 144 LYS A CA 1
ATOM 1156 C C . LYS A 1 144 ? 16.954 4.591 -32.002 1.00 91.06 144 LYS A C 1
ATOM 1158 O O . LYS A 1 144 ? 17.647 4.894 -32.962 1.00 91.06 144 LYS A O 1
ATOM 1163 N N . GLU A 1 145 ? 15.772 3.993 -32.121 1.00 90.19 145 GLU A N 1
ATOM 1164 C CA . GLU A 1 145 ? 15.285 3.431 -33.389 1.00 90.19 145 GLU A CA 1
ATOM 1165 C C . GLU A 1 145 ? 14.682 4.471 -34.352 1.00 90.19 145 GLU A C 1
ATOM 1167 O O . GLU A 1 145 ? 14.667 4.264 -35.561 1.00 90.19 145 GL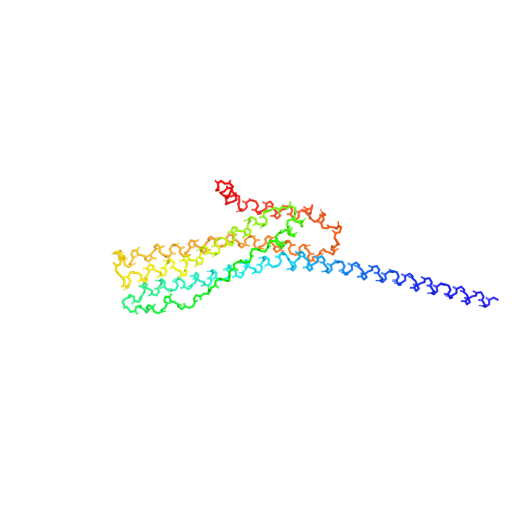U A O 1
ATOM 1172 N N . THR A 1 146 ? 14.165 5.600 -33.850 1.00 88.06 146 THR A N 1
ATOM 1173 C CA . THR A 1 146 ? 13.420 6.562 -34.697 1.00 88.06 146 THR A CA 1
ATOM 1174 C C . THR A 1 146 ? 14.141 7.871 -34.980 1.00 88.06 146 THR A C 1
ATOM 1176 O O . THR A 1 146 ? 13.871 8.503 -36.000 1.00 88.06 146 THR A O 1
ATOM 1179 N N . THR A 1 147 ? 15.012 8.325 -34.078 1.00 82.06 147 THR A N 1
ATOM 1180 C CA . THR A 1 147 ? 15.610 9.669 -34.174 1.00 82.06 147 THR A CA 1
ATOM 1181 C C . THR A 1 147 ? 17.130 9.669 -34.231 1.00 82.06 147 THR A C 1
ATOM 1183 O O . THR A 1 147 ? 17.700 10.740 -34.420 1.00 82.06 147 THR A O 1
ATOM 1186 N N . ASP A 1 148 ? 17.768 8.512 -34.021 1.00 75.88 148 ASP A N 1
ATOM 1187 C CA . ASP A 1 148 ? 19.226 8.338 -33.915 1.00 75.88 148 ASP A CA 1
ATOM 1188 C C . ASP A 1 148 ? 19.904 9.347 -32.961 1.00 75.88 148 ASP A C 1
ATOM 1190 O O . ASP A 1 148 ? 21.087 9.663 -33.052 1.00 75.88 148 ASP A O 1
ATOM 1194 N N . LYS A 1 149 ? 19.132 9.884 -32.003 1.00 82.50 149 LYS A N 1
ATOM 1195 C CA . LYS A 1 149 ? 19.620 10.815 -30.973 1.00 82.50 149 LYS A CA 1
ATOM 1196 C C . LYS A 1 149 ? 20.493 10.125 -29.930 1.00 82.50 149 LYS A C 1
ATOM 1198 O O . LYS A 1 149 ? 21.167 10.803 -29.161 1.00 82.50 149 LYS A O 1
ATOM 1203 N N . ILE A 1 150 ? 20.441 8.797 -29.893 1.00 86.19 150 ILE A N 1
ATOM 1204 C CA . ILE A 1 150 ? 21.214 7.947 -28.997 1.00 86.19 150 ILE A CA 1
ATOM 1205 C C . ILE A 1 150 ? 22.271 7.259 -29.850 1.00 86.19 150 ILE A C 1
ATOM 1207 O O . ILE A 1 150 ? 21.965 6.353 -30.628 1.00 86.19 150 ILE A O 1
ATOM 1211 N N . SER A 1 151 ? 23.514 7.718 -29.727 1.00 86.00 151 SER A N 1
ATOM 1212 C CA . SER A 1 151 ? 24.637 7.205 -30.511 1.00 86.00 151 SER A CA 1
ATOM 1213 C C . SER A 1 151 ? 25.215 5.912 -29.934 1.00 86.00 151 SER A C 1
ATOM 1215 O O . SER A 1 151 ? 25.897 5.186 -30.659 1.00 86.00 151 SER A O 1
ATOM 1217 N N . GLU A 1 152 ? 24.921 5.567 -28.673 1.00 88.94 152 GLU A N 1
ATOM 1218 C CA . GLU A 1 152 ? 25.367 4.306 -28.082 1.00 88.94 152 GLU A CA 1
ATOM 1219 C C . GLU A 1 152 ? 24.847 3.089 -28.856 1.00 88.94 152 GLU A C 1
ATOM 1221 O O . GLU A 1 152 ? 23.719 3.069 -29.355 1.00 88.94 152 GLU A O 1
ATOM 1226 N N . ASN A 1 153 ? 25.672 2.043 -28.938 1.00 87.75 153 ASN A N 1
ATOM 1227 C CA . ASN A 1 153 ? 25.252 0.762 -29.497 1.00 87.75 153 ASN A CA 1
ATOM 1228 C C . ASN A 1 153 ? 24.140 0.137 -28.635 1.00 87.75 153 ASN A C 1
ATOM 1230 O O . ASN A 1 153 ? 24.155 0.269 -27.410 1.00 87.75 153 ASN A O 1
ATOM 1234 N N . ARG A 1 154 ? 23.219 -0.590 -29.277 1.00 87.94 154 ARG A N 1
ATOM 1235 C CA . ARG A 1 154 ? 22.131 -1.347 -28.649 1.00 87.94 154 ARG A CA 1
ATOM 1236 C C . ARG A 1 154 ? 22.627 -2.165 -27.456 1.00 87.94 154 ARG A C 1
ATOM 1238 O O . ARG A 1 154 ? 22.081 -2.006 -26.370 1.00 87.94 154 ARG A O 1
ATOM 1245 N N . ASP A 1 155 ? 23.701 -2.938 -27.618 1.00 88.50 155 ASP A N 1
ATOM 1246 C CA . ASP A 1 155 ? 24.261 -3.792 -26.555 1.00 88.50 155 ASP A CA 1
ATOM 1247 C C . ASP A 1 155 ? 24.636 -3.019 -25.284 1.00 88.50 155 ASP A C 1
ATOM 1249 O O . ASP A 1 155 ? 24.442 -3.505 -24.170 1.00 88.50 155 ASP A O 1
ATOM 1253 N N . ASN A 1 156 ? 25.109 -1.780 -25.442 1.00 92.25 156 ASN A N 1
ATOM 1254 C CA . ASN A 1 156 ? 25.494 -0.921 -24.324 1.00 92.25 156 ASN A CA 1
ATOM 1255 C C . ASN A 1 156 ? 24.282 -0.305 -23.607 1.00 92.25 156 ASN A C 1
ATOM 1257 O O . ASN A 1 156 ? 24.426 0.179 -22.488 1.00 92.25 156 ASN A O 1
ATOM 1261 N N . LEU A 1 157 ? 23.100 -0.316 -24.232 1.00 92.44 157 LEU A N 1
ATOM 1262 C CA . LEU A 1 157 ? 21.855 0.192 -23.653 1.00 92.44 157 LEU A CA 1
ATOM 1263 C C . LEU A 1 157 ? 21.095 -0.895 -22.882 1.00 92.44 157 LEU A C 1
ATOM 1265 O O . LEU A 1 157 ? 20.438 -0.590 -21.886 1.00 92.44 157 LEU A O 1
ATOM 1269 N N . ILE A 1 158 ? 21.170 -2.156 -23.323 1.00 94.56 158 ILE A N 1
ATOM 1270 C CA . ILE A 1 158 ? 20.376 -3.256 -22.752 1.00 94.56 158 ILE A CA 1
ATOM 1271 C C . ILE A 1 158 ? 20.673 -3.466 -21.267 1.00 94.56 158 ILE A C 1
ATOM 1273 O O . ILE A 1 158 ? 19.743 -3.506 -20.462 1.00 94.56 158 ILE A O 1
ATOM 1277 N N . GLU A 1 159 ? 21.947 -3.602 -20.897 1.00 94.69 159 GLU A N 1
ATOM 1278 C CA . GLU A 1 159 ? 22.325 -3.936 -19.521 1.00 94.69 159 GLU A CA 1
ATOM 1279 C C . GLU A 1 159 ? 21.920 -2.835 -18.519 1.00 94.69 159 GLU A C 1
ATOM 1281 O O . GLU A 1 159 ? 21.247 -3.164 -17.538 1.00 94.69 159 GLU A O 1
ATOM 1286 N N . PRO A 1 160 ? 22.192 -1.533 -18.760 1.00 95.31 160 PRO A N 1
ATOM 1287 C CA . PRO A 1 160 ? 21.685 -0.463 -17.900 1.00 95.31 160 PRO A CA 1
ATOM 1288 C C . PRO A 1 160 ? 20.158 -0.45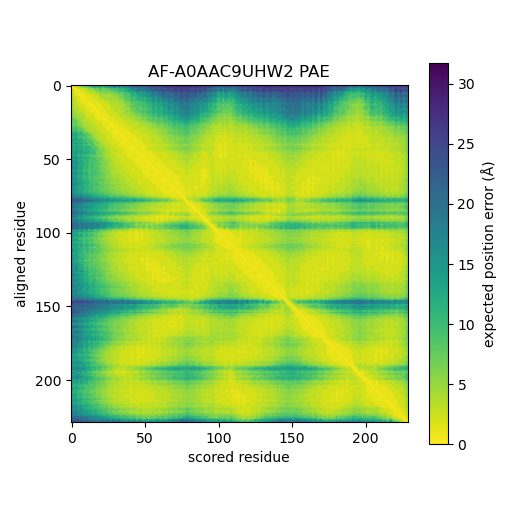2 -17.768 1.00 95.31 160 PRO A C 1
ATOM 1290 O O . PRO A 1 160 ? 19.643 -0.284 -16.663 1.00 95.31 160 PRO A O 1
ATOM 1293 N N . MET A 1 161 ? 19.419 -0.676 -18.863 1.00 96.00 161 MET A N 1
ATOM 1294 C CA . MET A 1 161 ? 17.955 -0.754 -18.813 1.00 96.00 161 MET A CA 1
ATOM 1295 C C . MET A 1 161 ? 17.488 -1.941 -17.966 1.00 96.00 161 MET A C 1
ATOM 1297 O O . MET A 1 161 ? 16.614 -1.784 -17.116 1.00 96.00 161 MET A O 1
ATOM 1301 N N . MET A 1 162 ? 18.087 -3.123 -18.141 1.00 95.81 162 MET A N 1
ATOM 1302 C CA . MET A 1 162 ? 17.768 -4.299 -17.328 1.00 95.81 162 MET A CA 1
ATOM 1303 C C . MET A 1 162 ? 18.054 -4.067 -15.841 1.00 95.81 162 MET A C 1
ATOM 1305 O O . MET A 1 162 ? 17.245 -4.459 -14.997 1.00 95.81 162 MET A O 1
ATOM 1309 N N . GLN A 1 163 ? 19.172 -3.416 -15.516 1.00 96.06 163 GLN A N 1
ATOM 1310 C CA . GLN A 1 163 ? 19.520 -3.061 -14.142 1.00 96.06 163 GLN A CA 1
ATOM 1311 C C . GLN A 1 163 ? 18.535 -2.054 -13.549 1.00 96.06 163 GLN A C 1
ATOM 1313 O O . GLN A 1 163 ? 18.091 -2.255 -12.421 1.00 96.06 163 GLN A O 1
ATOM 1318 N N . ALA A 1 164 ? 18.137 -1.028 -14.305 1.00 95.12 164 ALA A N 1
ATOM 1319 C CA . ALA A 1 164 ? 17.147 -0.048 -13.865 1.00 95.12 164 ALA A CA 1
ATOM 1320 C C . ALA A 1 164 ? 15.783 -0.703 -13.585 1.00 95.12 164 ALA A C 1
ATOM 1322 O O . ALA A 1 164 ? 15.231 -0.528 -12.499 1.00 95.12 164 ALA A O 1
ATOM 1323 N N . VAL A 1 165 ? 15.279 -1.532 -14.510 1.00 95.38 165 VAL A N 1
ATOM 1324 C CA . VAL A 1 165 ? 14.024 -2.288 -14.332 1.00 95.38 165 VAL A CA 1
ATOM 1325 C C . VAL A 1 165 ? 14.093 -3.185 -13.094 1.00 95.38 165 VAL A C 1
ATOM 1327 O O . VAL A 1 165 ? 13.159 -3.214 -12.291 1.00 95.38 165 VAL A O 1
ATOM 1330 N N . LYS A 1 166 ? 15.208 -3.898 -12.905 1.00 95.62 166 LYS A N 1
ATOM 1331 C CA . LYS A 1 166 ? 15.409 -4.764 -11.740 1.00 95.62 166 LYS A CA 1
ATOM 1332 C C . LYS A 1 166 ? 15.469 -3.976 -10.432 1.00 95.62 166 LYS A C 1
ATOM 1334 O O . LYS A 1 166 ? 14.839 -4.391 -9.466 1.00 95.62 166 LYS A O 1
ATOM 1339 N N . ALA A 1 167 ? 16.174 -2.847 -10.408 1.00 94.94 167 ALA A N 1
ATOM 1340 C CA . ALA A 1 167 ? 16.261 -1.994 -9.228 1.00 94.94 167 ALA A CA 1
ATOM 1341 C C . ALA A 1 167 ? 14.871 -1.526 -8.773 1.00 94.94 167 ALA A C 1
ATOM 1343 O O . ALA A 1 167 ? 14.562 -1.628 -7.588 1.00 94.94 167 ALA A O 1
ATOM 1344 N N . GLN A 1 168 ? 14.004 -1.123 -9.713 1.00 94.06 168 GLN A N 1
ATOM 1345 C CA . GLN A 1 168 ? 12.626 -0.742 -9.388 1.00 94.06 168 GLN A CA 1
ATOM 1346 C C . GLN A 1 168 ? 11.847 -1.899 -8.758 1.00 94.06 168 GLN A C 1
ATOM 1348 O O . GLN A 1 168 ? 11.161 -1.704 -7.759 1.00 94.06 168 GLN A O 1
ATOM 1353 N N . HIS A 1 169 ? 11.962 -3.111 -9.296 1.00 92.94 169 HIS A N 1
ATOM 1354 C CA . HIS A 1 169 ? 11.294 -4.285 -8.732 1.00 92.94 169 HIS A CA 1
ATOM 1355 C C . HIS A 1 169 ? 11.806 -4.650 -7.334 1.00 92.94 169 HIS A C 1
ATOM 1357 O O . HIS A 1 169 ? 11.010 -4.913 -6.432 1.00 92.94 169 HIS A O 1
ATOM 1363 N N . ASP A 1 170 ? 13.125 -4.632 -7.143 1.00 93.19 170 ASP A N 1
ATOM 1364 C CA . ASP A 1 170 ? 13.747 -4.976 -5.866 1.00 93.19 170 ASP A CA 1
ATOM 1365 C C . ASP A 1 170 ? 13.376 -3.959 -4.770 1.00 93.19 170 ASP A C 1
ATOM 1367 O O . ASP A 1 170 ? 13.099 -4.345 -3.631 1.00 93.19 170 ASP A O 1
ATOM 1371 N N . GLU A 1 171 ? 13.283 -2.674 -5.120 1.00 92.00 171 GLU A N 1
ATOM 1372 C CA . GLU A 1 171 ? 12.802 -1.616 -4.226 1.00 92.00 171 GLU A CA 1
ATOM 1373 C C . GLU A 1 171 ? 11.321 -1.799 -3.851 1.00 92.00 171 GLU A C 1
ATOM 1375 O O . GLU A 1 171 ? 10.948 -1.644 -2.684 1.00 92.00 171 GLU A O 1
ATOM 1380 N N . GLY A 1 172 ? 10.487 -2.242 -4.797 1.00 91.00 172 GLY A N 1
ATOM 1381 C CA . GLY A 1 172 ? 9.059 -2.494 -4.582 1.00 91.00 172 GLY A CA 1
ATOM 1382 C C . GLY A 1 172 ? 8.763 -3.501 -3.473 1.00 91.00 172 GLY A C 1
ATOM 1383 O O . GLY A 1 172 ? 7.815 -3.319 -2.702 1.00 91.00 172 GLY A O 1
ATOM 1384 N N . PHE A 1 173 ? 9.613 -4.520 -3.301 1.00 90.00 173 PHE A N 1
ATOM 1385 C CA . PHE A 1 173 ? 9.445 -5.506 -2.229 1.00 90.00 173 PHE A CA 1
ATOM 1386 C C . PHE A 1 173 ? 9.478 -4.897 -0.835 1.00 90.00 173 PHE A C 1
ATOM 1388 O O . PHE A 1 173 ? 8.866 -5.449 0.083 1.00 90.00 173 PHE A O 1
ATOM 1395 N N . LYS A 1 174 ? 10.147 -3.761 -0.643 1.00 90.44 174 LYS A N 1
ATOM 1396 C CA . LYS A 1 174 ? 10.177 -3.092 0.655 1.00 90.44 174 LYS A CA 1
ATOM 1397 C C . LYS A 1 174 ? 8.770 -2.715 1.130 1.00 90.44 174 LYS A C 1
ATOM 1399 O O . LYS A 1 174 ? 8.460 -2.867 2.312 1.00 90.44 174 LYS A O 1
ATOM 1404 N N . TYR A 1 175 ? 7.901 -2.293 0.215 1.00 93.50 175 TYR A N 1
ATOM 1405 C CA . TYR A 1 175 ? 6.543 -1.853 0.534 1.00 93.50 175 TYR A CA 1
ATOM 1406 C C . TYR A 1 175 ? 5.588 -3.006 0.870 1.00 93.50 175 TYR A C 1
ATOM 1408 O O . TYR A 1 175 ? 4.579 -2.780 1.537 1.00 93.50 175 TYR A O 1
ATOM 1416 N N . SER A 1 176 ? 5.945 -4.256 0.550 1.00 89.19 176 SER A N 1
ATOM 1417 C CA . SER A 1 176 ? 5.194 -5.434 1.020 1.00 89.19 176 SER A CA 1
ATOM 1418 C C . SER A 1 176 ? 5.159 -5.534 2.551 1.00 89.19 176 SER A C 1
ATOM 1420 O O . SER A 1 176 ? 4.139 -5.899 3.136 1.00 89.19 176 SER A O 1
ATOM 1422 N N . LYS A 1 177 ? 6.243 -5.124 3.228 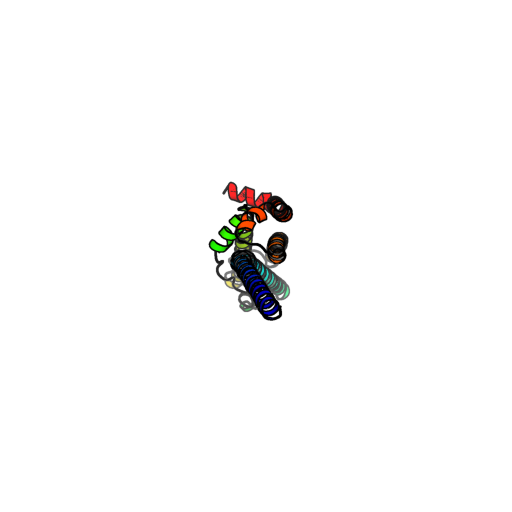1.00 90.19 177 LYS A N 1
ATOM 1423 C CA . LYS A 1 177 ? 6.303 -5.084 4.695 1.00 90.19 177 LYS A CA 1
ATOM 1424 C C . LYS A 1 177 ? 5.319 -4.074 5.269 1.00 90.19 177 LYS A C 1
ATOM 1426 O O . LYS A 1 177 ? 4.697 -4.348 6.288 1.00 90.19 177 LYS A O 1
ATOM 1431 N N . MET A 1 178 ? 5.159 -2.929 4.606 1.00 93.56 178 MET A N 1
ATOM 1432 C CA . MET A 1 178 ? 4.189 -1.912 5.002 1.00 93.56 178 MET A CA 1
ATOM 1433 C C . MET A 1 178 ? 2.755 -2.431 4.851 1.00 93.56 178 MET A C 1
ATOM 1435 O O . MET A 1 178 ? 1.969 -2.276 5.780 1.00 93.56 178 MET A O 1
ATOM 1439 N N . ILE A 1 179 ? 2.427 -3.102 3.742 1.00 95.19 179 ILE A N 1
ATOM 1440 C CA . ILE A 1 179 ? 1.111 -3.741 3.560 1.00 95.19 179 ILE A CA 1
ATOM 1441 C C . ILE A 1 179 ? 0.827 -4.714 4.703 1.00 95.19 179 ILE A C 1
ATOM 1443 O O . ILE A 1 179 ? -0.231 -4.639 5.325 1.00 95.19 179 ILE A O 1
ATOM 1447 N N . HIS A 1 180 ? 1.800 -5.557 5.057 1.00 94.94 180 HIS A N 1
ATOM 1448 C CA . HIS A 1 180 ? 1.656 -6.466 6.190 1.00 94.94 180 HIS A CA 1
ATOM 1449 C C . HIS A 1 180 ? 1.353 -5.722 7.503 1.00 94.94 180 HIS A C 1
ATOM 1451 O O . HIS A 1 180 ? 0.465 -6.121 8.253 1.00 94.94 180 HIS A O 1
ATOM 1457 N N . GLN A 1 181 ? 2.033 -4.604 7.767 1.00 95.56 181 GLN A N 1
ATOM 1458 C CA . GLN A 1 181 ? 1.768 -3.780 8.950 1.00 95.56 181 GLN A CA 1
ATOM 1459 C C . GLN A 1 181 ? 0.347 -3.192 8.965 1.00 95.56 181 GLN A C 1
ATOM 1461 O O . GLN A 1 181 ? -0.303 -3.178 10.010 1.00 95.56 181 GLN A O 1
ATOM 1466 N N . PHE A 1 182 ? -0.170 -2.740 7.820 1.00 95.94 182 PHE A N 1
ATOM 1467 C CA . PHE A 1 182 ? -1.559 -2.283 7.711 1.00 95.94 182 PHE A CA 1
ATOM 1468 C C . PHE A 1 182 ? -2.556 -3.434 7.925 1.00 95.94 182 PHE A C 1
ATOM 1470 O O . PHE A 1 182 ? -3.539 -3.252 8.643 1.00 95.94 182 PHE A O 1
ATOM 1477 N N . GLN A 1 183 ? -2.282 -4.624 7.382 1.00 96.25 183 GLN A N 1
ATOM 1478 C CA . GLN A 1 183 ? -3.102 -5.822 7.596 1.00 96.25 183 GLN A CA 1
ATOM 1479 C C . GLN A 1 183 ? -3.159 -6.215 9.078 1.00 96.25 183 GLN A C 1
ATOM 1481 O O . GLN A 1 183 ? -4.227 -6.540 9.578 1.00 96.25 183 GLN A O 1
ATOM 1486 N N . VAL A 1 184 ? -2.058 -6.094 9.831 1.00 95.88 184 VAL A N 1
ATOM 1487 C CA . VAL A 1 184 ? -2.067 -6.331 11.289 1.00 95.88 184 VAL A CA 1
ATOM 1488 C C . VAL A 1 184 ? -3.024 -5.374 12.011 1.00 95.88 184 VAL A C 1
ATOM 1490 O O . VAL A 1 184 ? -3.731 -5.787 12.933 1.00 95.88 184 VAL A O 1
ATOM 1493 N N . ILE A 1 185 ? -3.082 -4.101 11.604 1.00 95.88 185 ILE A N 1
ATOM 1494 C CA . ILE A 1 185 ? -4.038 -3.135 12.166 1.00 95.88 185 ILE A CA 1
ATOM 1495 C C . ILE A 1 185 ? -5.477 -3.484 11.767 1.00 95.88 185 ILE A C 1
ATOM 1497 O O . ILE A 1 185 ? -6.358 -3.423 12.626 1.00 95.88 185 ILE A O 1
ATOM 1501 N N . SER A 1 186 ? -5.698 -3.862 10.505 1.00 95.44 186 SER A N 1
ATOM 1502 C CA . SER A 1 186 ? -6.991 -4.319 9.975 1.00 95.44 186 SER A CA 1
ATOM 1503 C C . SER A 1 186 ? -7.517 -5.514 10.787 1.00 95.44 186 SER A C 1
ATOM 1505 O O . SER A 1 186 ? -8.546 -5.408 11.457 1.00 95.44 186 SER A O 1
ATOM 1507 N N . ASP A 1 187 ? -6.720 -6.576 10.919 1.00 95.38 187 ASP A N 1
ATOM 1508 C CA . ASP A 1 187 ? -7.011 -7.758 11.740 1.00 95.38 187 ASP A CA 1
ATOM 1509 C C . ASP A 1 187 ? -7.329 -7.405 13.201 1.00 95.38 187 ASP A C 1
ATOM 1511 O O . ASP A 1 187 ? -8.226 -7.979 13.832 1.00 95.38 187 ASP A O 1
ATOM 1515 N N . LEU A 1 188 ? -6.576 -6.466 13.782 1.00 94.12 188 LEU A N 1
ATOM 1516 C CA . LEU A 1 188 ? -6.778 -6.052 15.165 1.00 94.12 188 LEU A CA 1
ATOM 1517 C C . LEU A 1 188 ? -8.084 -5.266 15.336 1.00 94.12 188 LEU A C 1
ATOM 1519 O O . LEU A 1 188 ? -8.708 -5.370 16.394 1.00 94.12 188 LEU A O 1
ATOM 1523 N N . LEU A 1 189 ? -8.515 -4.497 14.336 1.00 91.81 189 LEU A N 1
ATOM 1524 C CA . LEU A 1 189 ? -9.833 -3.863 14.327 1.00 91.81 189 LEU A CA 1
ATOM 1525 C C . LEU A 1 189 ? -10.946 -4.907 14.223 1.00 91.81 189 LEU A C 1
ATOM 1527 O O . LEU A 1 189 ? -11.906 -4.837 14.987 1.00 91.81 189 LEU A O 1
ATOM 1531 N N . GLU A 1 190 ? -10.806 -5.889 13.334 1.00 91.12 190 GLU A N 1
ATOM 1532 C CA . GLU A 1 190 ? -11.837 -6.902 13.099 1.00 91.12 190 GLU A CA 1
ATOM 1533 C C . GLU A 1 190 ? -12.097 -7.779 14.321 1.00 91.12 190 GLU A C 1
ATOM 1535 O O . GLU A 1 190 ? -13.247 -7.984 14.713 1.00 91.12 190 GLU A O 1
ATOM 1540 N N . ARG A 1 191 ? -11.028 -8.260 14.963 1.00 90.75 191 ARG A N 1
ATOM 1541 C CA . ARG A 1 191 ? -11.119 -9.182 16.108 1.00 90.75 191 ARG A CA 1
ATOM 1542 C C . ARG A 1 191 ? -11.639 -8.523 17.382 1.00 90.75 191 ARG A C 1
ATOM 1544 O O . ARG A 1 191 ? -11.959 -9.220 18.342 1.00 90.75 191 ARG A O 1
ATOM 1551 N N . ASN A 1 192 ? -11.661 -7.194 17.443 1.00 87.19 192 ASN A N 1
ATOM 1552 C CA . ASN A 1 192 ? -12.059 -6.466 18.637 1.00 87.19 192 ASN A CA 1
ATOM 1553 C C . ASN A 1 192 ? -13.406 -5.781 18.419 1.00 87.19 192 ASN A C 1
ATOM 1555 O O . ASN A 1 192 ? -13.501 -4.813 17.673 1.00 87.19 192 ASN A O 1
ATOM 1559 N N . GLU A 1 193 ? -14.430 -6.224 19.152 1.00 86.00 193 GLU A N 1
ATOM 1560 C CA . GLU A 1 193 ? -15.737 -5.560 19.201 1.00 86.00 193 GLU A CA 1
ATOM 1561 C C . GLU A 1 193 ? -15.644 -4.200 19.912 1.00 86.00 193 GLU A C 1
ATOM 1563 O O . GLU A 1 193 ? -15.947 -4.062 21.102 1.00 86.00 193 GLU A O 1
ATOM 1568 N N . MET A 1 194 ? -15.153 -3.189 19.198 1.00 89.19 194 MET A N 1
ATOM 1569 C CA . MET A 1 194 ? -14.884 -1.871 19.755 1.00 89.19 194 MET A CA 1
ATOM 1570 C C . MET A 1 194 ? -16.067 -0.917 19.640 1.00 89.19 194 MET A C 1
ATOM 1572 O O . MET A 1 194 ? -16.744 -0.832 18.624 1.00 89.19 194 MET A O 1
ATOM 1576 N N . THR A 1 195 ? -16.233 -0.123 20.689 1.00 91.00 195 THR A N 1
ATOM 1577 C CA . THR A 1 195 ? -17.091 1.067 20.737 1.00 91.00 195 THR A CA 1
ATOM 1578 C C . THR A 1 195 ? -16.262 2.331 20.501 1.00 91.00 195 THR A C 1
ATOM 1580 O O . THR A 1 195 ? -15.032 2.308 20.625 1.00 91.00 195 THR A O 1
ATOM 1583 N N . PHE A 1 196 ? -16.898 3.477 20.234 1.00 88.88 196 PHE A N 1
ATOM 1584 C CA . PHE A 1 196 ? -16.172 4.738 20.019 1.00 88.88 196 PHE A CA 1
ATOM 1585 C C . PHE A 1 196 ? -15.326 5.136 21.227 1.00 88.88 196 PHE A C 1
ATOM 1587 O O . PHE A 1 196 ? -14.221 5.653 21.077 1.00 88.88 196 PHE A O 1
ATOM 1594 N N . LYS A 1 197 ? -15.812 4.837 22.435 1.00 88.19 197 LYS A N 1
ATOM 1595 C CA . LYS A 1 197 ? -15.088 5.113 23.684 1.00 88.19 197 LYS A CA 1
ATOM 1596 C C . LYS A 1 197 ? -13.786 4.319 23.801 1.00 88.19 197 LYS A C 1
ATOM 1598 O O . LYS A 1 197 ? -12.875 4.745 24.500 1.00 88.19 197 LYS A O 1
ATOM 1603 N N . GLN A 1 198 ? -13.696 3.167 23.138 1.00 90.31 198 GLN A N 1
ATOM 1604 C CA . GLN A 1 198 ? -12.530 2.286 23.195 1.00 90.31 198 GLN A CA 1
ATOM 1605 C C . GLN A 1 198 ? -11.471 2.621 22.135 1.00 90.31 198 GLN A C 1
ATOM 1607 O O . GLN A 1 198 ? -10.339 2.158 22.271 1.00 90.31 198 GLN A O 1
ATOM 1612 N N . ILE A 1 199 ? -11.785 3.464 21.141 1.00 89.00 199 ILE A N 1
ATOM 1613 C CA . ILE A 1 199 ? -10.836 3.882 20.094 1.00 89.00 199 ILE A CA 1
ATOM 1614 C C . ILE A 1 199 ? -9.581 4.514 20.695 1.00 89.00 199 ILE A C 1
ATOM 1616 O O . ILE A 1 199 ? -8.468 4.167 20.314 1.00 89.00 199 ILE A O 1
ATOM 1620 N N . GLU A 1 200 ? -9.728 5.380 21.698 1.00 86.19 200 GLU A N 1
ATOM 1621 C CA . GLU A 1 200 ? -8.568 6.004 22.342 1.00 86.19 200 GLU A CA 1
ATOM 1622 C C . GLU A 1 200 ? -7.660 5.008 23.075 1.00 86.19 200 GLU A C 1
ATOM 1624 O O . GLU A 1 200 ? -6.484 5.304 23.305 1.00 86.19 200 GLU A O 1
ATOM 1629 N N . GLY A 1 201 ? -8.204 3.854 23.470 1.00 91.94 201 GLY A N 1
ATOM 1630 C CA . GLY A 1 201 ? -7.454 2.751 24.060 1.00 91.94 201 GLY A CA 1
ATOM 1631 C C . GLY A 1 201 ? -6.756 1.879 23.017 1.00 91.94 201 GLY A C 1
ATOM 1632 O O . GLY A 1 201 ? -5.781 1.215 23.357 1.00 91.94 201 GLY A O 1
ATOM 1633 N N . PHE A 1 202 ? -7.197 1.904 21.755 1.00 93.75 202 PHE A N 1
ATOM 1634 C CA . PHE A 1 202 ? -6.631 1.082 20.686 1.00 93.75 202 PHE A CA 1
ATOM 1635 C C . PHE A 1 202 ? -5.155 1.399 20.433 1.00 93.75 202 PHE A C 1
ATOM 1637 O O . PHE A 1 202 ? -4.333 0.490 20.452 1.00 93.75 202 PHE A O 1
ATOM 1644 N N . ARG A 1 203 ? -4.789 2.683 20.340 1.00 94.81 203 ARG A N 1
ATOM 1645 C CA . ARG A 1 203 ? -3.387 3.148 20.235 1.00 94.81 203 ARG A CA 1
ATOM 1646 C C . ARG A 1 203 ? -2.462 2.696 21.368 1.00 94.81 203 ARG A C 1
ATOM 1648 O O . ARG A 1 203 ? -1.250 2.763 21.228 1.00 94.81 203 ARG A O 1
ATOM 1655 N N . LYS A 1 204 ? -3.015 2.267 22.508 1.00 95.12 204 LYS A N 1
ATOM 1656 C CA . LYS A 1 204 ? -2.237 1.764 23.653 1.00 95.12 204 LYS A CA 1
ATOM 1657 C C . LYS A 1 204 ? -2.003 0.253 23.588 1.00 95.12 204 LYS A C 1
ATOM 1659 O O . LYS A 1 204 ? -1.311 -0.282 24.450 1.00 95.12 204 LYS A O 1
ATOM 1664 N N . LYS A 1 205 ? -2.600 -0.448 22.618 1.00 95.56 205 LYS A N 1
ATOM 1665 C CA . LYS A 1 205 ? -2.372 -1.880 22.422 1.00 95.56 205 LYS A CA 1
ATOM 1666 C C . LYS A 1 205 ? -0.931 -2.119 21.998 1.00 95.56 205 LYS A C 1
ATOM 1668 O O . LYS A 1 205 ? -0.388 -1.385 21.173 1.00 95.56 205 LYS A O 1
ATOM 1673 N N . LYS A 1 206 ? -0.333 -3.171 22.554 1.00 96.81 206 LYS A N 1
ATOM 1674 C CA . LYS A 1 206 ? 1.065 -3.532 22.306 1.00 96.81 206 LYS A CA 1
ATOM 1675 C C . LYS A 1 206 ? 1.322 -3.740 20.816 1.00 96.81 206 LYS A C 1
ATOM 1677 O O . LYS A 1 206 ? 2.329 -3.273 20.308 1.00 96.81 206 LYS A O 1
ATOM 1682 N N . GLU A 1 207 ? 0.392 -4.385 20.127 1.00 96.62 207 GLU A N 1
ATOM 1683 C CA . GLU A 1 207 ? 0.456 -4.675 18.699 1.00 96.62 207 GLU A CA 1
ATOM 1684 C C . GLU A 1 207 ? 0.507 -3.389 17.866 1.00 96.62 207 GLU A C 1
ATOM 1686 O O . GLU A 1 207 ? 1.314 -3.289 16.952 1.00 96.62 207 GLU A O 1
ATOM 1691 N N . VAL A 1 208 ? -0.285 -2.369 18.219 1.00 96.50 208 VAL A N 1
ATOM 1692 C CA . VAL A 1 208 ? -0.279 -1.077 17.508 1.00 96.50 208 VAL A CA 1
ATOM 1693 C C . VAL A 1 208 ? 1.054 -0.359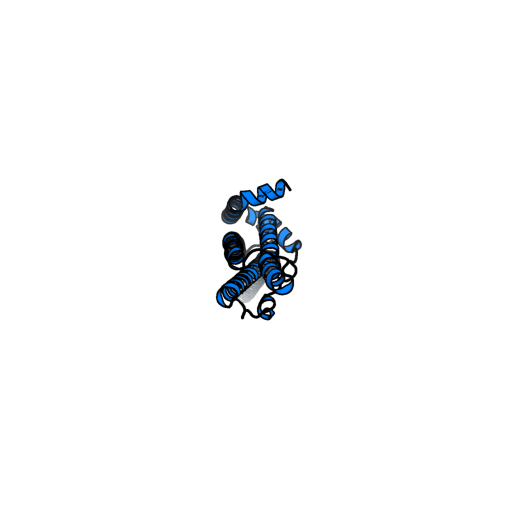 17.697 1.00 96.50 208 VAL A C 1
ATOM 1695 O O . VAL A 1 208 ? 1.623 0.140 16.731 1.00 96.50 208 VAL A O 1
ATOM 1698 N N . ILE A 1 209 ? 1.574 -0.346 18.927 1.00 97.31 209 ILE A N 1
ATOM 1699 C CA . ILE A 1 209 ? 2.882 0.245 19.239 1.00 97.31 209 ILE A CA 1
ATOM 1700 C C . ILE A 1 209 ? 3.988 -0.477 18.458 1.00 97.31 209 ILE A C 1
ATOM 1702 O O . ILE A 1 209 ? 4.808 0.171 17.818 1.00 97.31 209 ILE A O 1
ATOM 1706 N N . GLN A 1 210 ? 3.964 -1.811 18.435 1.00 97.69 210 GLN A N 1
ATOM 1707 C CA . GLN A 1 210 ? 4.930 -2.620 17.691 1.00 97.69 210 GLN A CA 1
ATOM 1708 C C . GLN A 1 210 ? 4.876 -2.367 16.185 1.00 97.69 210 GLN A C 1
ATOM 1710 O O . GLN A 1 210 ? 5.921 -2.278 15.548 1.00 97.69 210 GLN A O 1
ATOM 1715 N N . VAL A 1 211 ? 3.678 -2.237 15.610 1.00 97.38 211 VAL A N 1
ATOM 1716 C CA . VAL A 1 211 ? 3.512 -1.880 14.196 1.00 97.38 211 VAL A CA 1
ATOM 1717 C C . VAL A 1 211 ? 4.145 -0.517 13.907 1.00 97.38 211 VAL A C 1
ATOM 1719 O O . VAL A 1 211 ? 4.883 -0.380 12.933 1.00 97.38 211 VAL A O 1
ATOM 1722 N N . ILE A 1 212 ? 3.898 0.481 14.762 1.00 97.50 212 ILE A N 1
ATOM 1723 C CA . ILE A 1 212 ? 4.488 1.821 14.627 1.00 97.50 212 ILE A CA 1
ATOM 1724 C C . ILE A 1 212 ? 6.018 1.740 14.671 1.00 97.50 212 ILE A C 1
ATOM 1726 O O . ILE A 1 212 ? 6.672 2.243 13.762 1.00 97.50 212 ILE A O 1
ATOM 1730 N N . GLU A 1 213 ? 6.582 1.054 15.665 1.00 97.19 213 GLU A N 1
ATOM 1731 C CA . GLU A 1 213 ? 8.033 0.867 15.804 1.00 97.19 213 GLU A CA 1
ATOM 1732 C C . GLU A 1 213 ? 8.642 0.139 14.595 1.00 97.19 213 GLU A C 1
ATOM 1734 O O . GLU A 1 213 ? 9.724 0.498 14.127 1.00 97.19 213 GLU A O 1
ATOM 1739 N N . MET A 1 214 ? 7.951 -0.875 14.059 1.00 96.56 214 MET A N 1
ATOM 1740 C CA . MET A 1 214 ? 8.388 -1.599 12.863 1.00 96.56 214 MET A CA 1
ATOM 1741 C C . MET A 1 214 ? 8.398 -0.696 11.628 1.00 96.56 214 MET A C 1
ATOM 1743 O O . MET A 1 214 ? 9.388 -0.692 10.900 1.00 96.56 214 MET A O 1
ATOM 1747 N N . LEU A 1 215 ? 7.351 0.107 11.418 1.00 96.00 215 LEU A N 1
ATOM 1748 C CA . LEU A 1 215 ? 7.298 1.072 10.316 1.00 96.00 215 LEU A CA 1
ATOM 1749 C C . LEU A 1 215 ? 8.386 2.145 10.445 1.00 96.00 215 LEU A C 1
ATOM 1751 O O . LEU A 1 215 ? 9.071 2.444 9.469 1.00 96.00 215 LEU A O 1
ATOM 1755 N N . GLU A 1 216 ? 8.584 2.699 11.641 1.00 95.75 216 GLU A N 1
ATOM 1756 C CA . GLU A 1 216 ? 9.637 3.686 11.901 1.00 95.75 216 GLU A CA 1
ATOM 1757 C C . GLU A 1 216 ? 11.026 3.117 11.623 1.00 95.75 216 GLU A C 1
ATOM 1759 O O . GLU A 1 216 ? 11.859 3.787 11.015 1.00 95.75 216 GLU A O 1
ATOM 1764 N N . LYS A 1 217 ? 11.274 1.869 12.025 1.00 95.94 217 LYS A N 1
ATOM 1765 C CA . LYS A 1 217 ? 12.543 1.187 11.782 1.00 95.94 217 LYS A CA 1
ATOM 1766 C C . LYS A 1 217 ? 12.764 0.915 10.294 1.00 95.94 217 LYS A C 1
ATOM 1768 O O . LYS A 1 217 ? 13.814 1.287 9.764 1.00 95.94 217 LYS A O 1
ATOM 1773 N N . ASP A 1 218 ? 11.793 0.287 9.634 1.00 94.69 218 ASP A N 1
ATOM 1774 C CA . ASP A 1 218 ? 11.908 -0.174 8.246 1.00 94.69 218 ASP A CA 1
ATOM 1775 C C . ASP A 1 218 ? 11.996 0.983 7.236 1.00 94.69 218 ASP A C 1
ATOM 1777 O O . ASP A 1 218 ? 12.586 0.815 6.167 1.00 94.69 218 ASP A O 1
ATOM 1781 N N . PHE A 1 219 ? 11.457 2.160 7.574 1.00 95.06 219 PHE A N 1
ATOM 1782 C CA . PHE A 1 219 ? 11.458 3.357 6.719 1.00 95.06 219 PHE A CA 1
ATOM 1783 C C . PHE A 1 219 ? 12.270 4.526 7.295 1.00 95.06 219 PHE A C 1
ATOM 1785 O O . PHE A 1 219 ? 12.149 5.661 6.838 1.00 95.06 219 PHE A O 1
ATOM 1792 N N . SER A 1 220 ? 13.109 4.273 8.303 1.00 93.81 220 S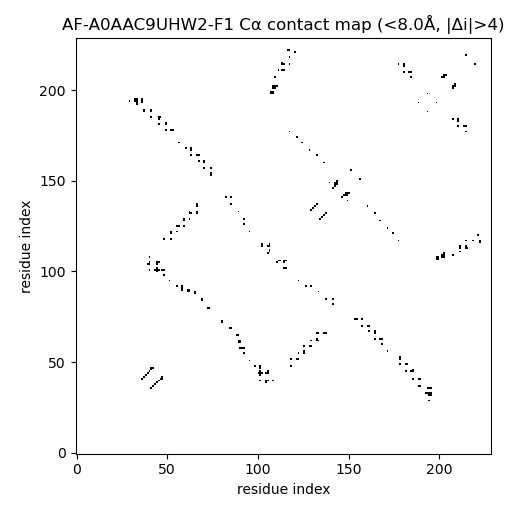ER A N 1
ATOM 1793 C CA . SER A 1 220 ? 13.863 5.312 9.022 1.00 93.81 220 SER A CA 1
ATOM 1794 C C . SER A 1 220 ? 14.682 6.228 8.108 1.00 93.81 220 SER A C 1
ATOM 1796 O O . SER A 1 220 ? 14.706 7.441 8.322 1.00 93.81 220 SER A O 1
ATOM 1798 N N . LYS A 1 221 ? 15.328 5.662 7.082 1.00 92.69 221 LYS A N 1
ATOM 1799 C CA . LYS A 1 221 ? 16.170 6.401 6.136 1.00 92.69 221 LYS A CA 1
ATOM 1800 C C . LYS A 1 221 ? 15.344 7.370 5.286 1.00 92.69 221 LYS A C 1
ATOM 1802 O O . LYS A 1 221 ? 15.628 8.561 5.259 1.00 92.69 221 LYS A O 1
ATOM 1807 N N . GLU A 1 222 ? 14.293 6.877 4.649 1.00 93.19 222 GLU A N 1
ATOM 1808 C CA . GLU A 1 222 ? 13.457 7.647 3.722 1.00 93.19 222 GLU A CA 1
ATOM 1809 C C . GLU A 1 222 ? 12.653 8.714 4.470 1.00 93.19 222 GLU A C 1
ATOM 1811 O O . GLU A 1 222 ? 12.470 9.834 3.997 1.00 93.19 222 GLU A O 1
ATOM 1816 N N . LEU A 1 223 ? 12.223 8.399 5.694 1.00 91.25 223 LEU A N 1
ATOM 1817 C CA . LEU A 1 223 ? 11.565 9.363 6.570 1.00 91.25 223 LEU A CA 1
ATOM 1818 C C . LEU A 1 223 ? 12.515 10.464 7.052 1.00 91.25 223 LEU A C 1
ATOM 1820 O O . LEU A 1 223 ? 12.056 11.569 7.342 1.00 91.25 223 LEU A O 1
ATOM 1824 N N . ALA A 1 224 ? 13.816 10.187 7.176 1.00 90.94 224 ALA A N 1
ATOM 1825 C CA . ALA A 1 224 ? 14.808 11.212 7.485 1.00 90.94 224 ALA A CA 1
ATOM 1826 C C . ALA A 1 224 ? 15.037 12.137 6.282 1.00 90.94 224 ALA A C 1
ATOM 1828 O O . ALA A 1 224 ? 15.048 13.353 6.457 1.00 90.94 224 ALA A O 1
ATOM 1829 N N . GLU A 1 225 ? 15.132 11.574 5.076 1.00 89.38 225 GLU A N 1
ATOM 1830 C CA . GLU A 1 225 ? 15.291 12.328 3.825 1.00 89.38 225 GLU A CA 1
ATOM 1831 C C . GLU A 1 225 ? 14.114 13.291 3.589 1.00 89.38 225 GLU A C 1
ATOM 1833 O O . GLU A 1 225 ? 14.328 14.466 3.286 1.00 89.38 225 GLU A O 1
ATOM 1838 N N . LEU A 1 226 ? 12.878 12.850 3.857 1.00 82.00 226 LEU A N 1
ATOM 1839 C CA . LEU A 1 226 ? 11.681 13.698 3.780 1.00 82.00 226 LEU A CA 1
ATOM 1840 C C . LEU A 1 226 ? 11.678 14.882 4.757 1.00 82.00 226 LEU A C 1
ATOM 1842 O O . LEU A 1 226 ? 11.008 15.874 4.499 1.00 82.00 226 LEU A O 1
ATOM 1846 N N . LYS A 1 227 ? 12.375 14.788 5.896 1.00 78.38 227 LYS A N 1
ATOM 1847 C CA . LYS A 1 227 ? 12.449 15.888 6.878 1.00 78.38 227 LYS A CA 1
ATOM 1848 C C . LYS A 1 227 ? 13.482 16.946 6.502 1.00 78.38 227 LYS A C 1
ATOM 1850 O O . LYS A 1 227 ? 13.469 18.030 7.080 1.00 78.38 227 LYS A O 1
ATOM 1855 N N . THR A 1 228 ? 14.408 16.599 5.615 1.00 75.19 228 THR A N 1
ATOM 1856 C CA . THR A 1 228 ? 15.495 17.476 5.165 1.00 75.19 228 THR A CA 1
ATOM 1857 C C . THR A 1 228 ? 15.222 18.151 3.823 1.00 75.19 228 THR A C 1
ATOM 1859 O O . THR A 1 228 ? 15.944 19.085 3.481 1.00 75.19 228 THR A O 1
ATOM 1862 N N . ALA A 1 229 ? 14.220 17.668 3.084 1.00 55.81 229 ALA A N 1
ATOM 1863 C CA . ALA A 1 229 ? 13.729 18.244 1.833 1.00 55.81 229 ALA A CA 1
ATOM 1864 C C . ALA A 1 229 ? 12.748 19.398 2.092 1.00 55.81 229 ALA A C 1
ATOM 1866 O O . ALA A 1 229 ? 12.781 20.368 1.301 1.00 55.81 229 ALA A O 1
#

Radius of gyration: 28.31 Å; Cα contacts (8 Å, |Δi|>4): 164; chains: 1; bounding box: 81×36×84 Å